Protein AF-A0A8J7UHG5-F1 (afdb_monomer_lite)

Secondary structure (DSSP, 8-state):
-HHHHHHHHHHHHHHHHHHTTTS--HHHHHHHHHHHHHHHTTS-PPPPSSTHHHHHHHHHHHHHHHHHHHS-HHHHHHHHHHTTHHHHHHHHHHH--HHHHHHHHHHHTTSPPPHHHHHHHHH---SSHHHHHHHHHHHHHH-GGGHHHHHHHHGGG--TTTHHHHHHHHHHTTPPP-HHHHHHT--HHHHHHHHHHHHHHT-GGGHHHHHHGGG-S-HHHHHHHHHHHHHHT----HHHHHHHHTS-HHHHHHHHHHHHHTTB-TTTTHHHHHHHHTTT-THHHHHHHHHHTT-SS--B--

Foldseek 3Di:
DVLLVVLLLLLVLVVLVVVCVPDVDVVSVVVSVVSCCVVAVVDDDDDDPDPVVVVVVVVSLVVSLVSLLPDDLVSLACSCVVVVLLVVLLVQLQPDADPSVLSSLSNLLSHDDDPVSLVSLVPRQHPDLSNLLSSLSNVCLNPVVCNLVSCVVSVPPNDLVCLLVSLVSCVSSVRDHPLLVLLVVLDDRSLSNSLSNCLVVLVLVCLVSLLVQLPRPDPNSVLSSLLSCLSNVPQCDPSVLVSLLPDDPVVLLVSLVSNVVSAEALVSCVSNLVSCVVVVDPSNVVSVVVNVVPPDDDHPDD

Structure (mmCIF, N/CA/C/O backbone):
data_AF-A0A8J7UHG5-F1
#
_entry.id   AF-A0A8J7UHG5-F1
#
loop_
_atom_site.group_PDB
_atom_site.id
_atom_site.type_symbol
_atom_site.label_atom_id
_atom_site.label_alt_id
_atom_site.label_comp_id
_atom_site.label_asym_id
_atom_site.label_entity_id
_atom_site.label_seq_id
_atom_site.pdbx_PDB_ins_code
_atom_site.Cartn_x
_atom_site.Cartn_y
_atom_site.Cartn_z
_atom_site.occupa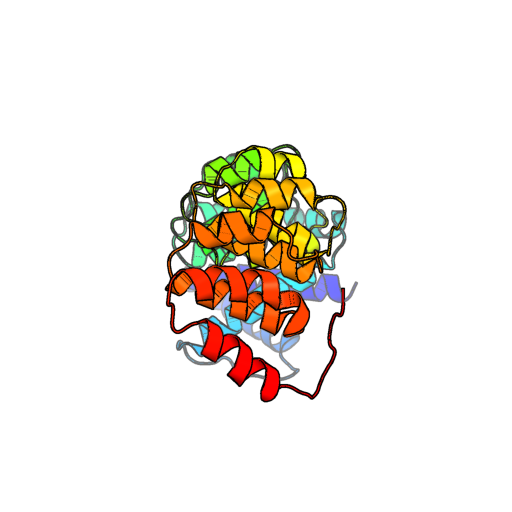ncy
_atom_site.B_iso_or_equiv
_atom_site.auth_seq_id
_atom_site.auth_comp_id
_atom_site.auth_asym_id
_atom_site.auth_atom_id
_atom_site.pdbx_PDB_model_num
ATOM 1 N N . MET A 1 1 ? -14.303 -23.497 20.462 1.00 33.56 1 MET A N 1
ATOM 2 C CA . MET A 1 1 ? -14.587 -23.201 21.887 1.00 33.56 1 MET A CA 1
ATOM 3 C C . MET A 1 1 ? -13.310 -22.881 22.674 1.00 33.56 1 MET A C 1
ATOM 5 O O . MET A 1 1 ? -13.259 -21.811 23.258 1.00 33.56 1 MET A O 1
ATOM 9 N N . LEU A 1 2 ? -12.257 -23.713 22.620 1.00 30.89 2 LEU A N 1
ATOM 10 C CA . LEU A 1 2 ? -10.948 -23.435 23.254 1.00 30.89 2 LEU A CA 1
ATOM 11 C C . LEU A 1 2 ? -10.287 -22.117 22.793 1.00 30.89 2 LEU A C 1
ATOM 13 O O . LEU A 1 2 ? -9.941 -21.296 23.633 1.00 30.89 2 LEU A O 1
ATOM 17 N N . HIS A 1 3 ? -10.251 -21.830 21.487 1.00 37.34 3 HIS A N 1
ATOM 18 C CA . HIS A 1 3 ? -9.696 -20.565 20.967 1.00 37.34 3 HIS A CA 1
ATOM 19 C C . HIS A 1 3 ? -10.466 -19.304 21.390 1.00 37.34 3 HIS A C 1
ATOM 21 O O . HIS A 1 3 ? -9.890 -18.224 21.488 1.00 37.34 3 HIS A O 1
ATOM 27 N N . LEU A 1 4 ? -11.767 -19.436 21.673 1.00 36.88 4 LEU A N 1
ATOM 28 C CA . LEU A 1 4 ? -12.588 -18.336 22.178 1.00 36.88 4 LEU A CA 1
ATOM 29 C C . LEU A 1 4 ? -12.239 -18.044 23.646 1.00 36.88 4 LEU A C 1
ATOM 31 O O . LEU A 1 4 ? -12.165 -16.889 24.039 1.00 36.88 4 LEU A O 1
ATOM 35 N N . ILE A 1 5 ? -11.976 -19.085 24.442 1.00 40.78 5 ILE A N 1
ATOM 36 C CA . ILE A 1 5 ? -11.579 -18.966 25.851 1.00 40.78 5 ILE A CA 1
ATOM 37 C C . ILE A 1 5 ? -10.165 -18.382 25.959 1.00 40.78 5 ILE A C 1
ATOM 39 O O . ILE A 1 5 ? -9.951 -17.459 26.739 1.00 40.78 5 ILE A O 1
ATOM 43 N N . GLU A 1 6 ? -9.226 -18.848 25.135 1.00 45.03 6 GLU A N 1
ATOM 44 C CA . GLU A 1 6 ? -7.862 -18.309 25.064 1.00 45.03 6 GLU A CA 1
ATOM 45 C C . GLU A 1 6 ? -7.849 -16.860 24.569 1.00 45.03 6 GLU A C 1
ATOM 47 O O . GLU A 1 6 ? -7.195 -16.013 25.173 1.00 45.03 6 GLU A O 1
ATOM 52 N N . GLY A 1 7 ? -8.626 -16.544 23.526 1.00 44.56 7 GLY A N 1
ATOM 53 C CA . GLY A 1 7 ? -8.772 -15.187 23.001 1.00 44.56 7 GLY A CA 1
ATOM 54 C C . GLY A 1 7 ? -9.401 -14.230 24.014 1.00 44.56 7 GLY A C 1
ATOM 55 O O . GLY A 1 7 ? -8.882 -13.139 24.225 1.00 44.56 7 GLY A O 1
ATOM 56 N N . VAL A 1 8 ? -10.462 -14.649 24.710 1.00 46.47 8 VAL A N 1
ATOM 57 C CA . VAL A 1 8 ? -11.085 -13.865 25.790 1.00 46.47 8 VAL A CA 1
ATOM 58 C C . VAL A 1 8 ? -10.127 -13.698 26.970 1.00 46.47 8 VAL A C 1
ATOM 60 O O . VAL A 1 8 ? -10.047 -12.599 27.509 1.00 46.47 8 VAL A O 1
ATOM 63 N N . ALA A 1 9 ? -9.367 -14.730 27.348 1.00 48.28 9 ALA A N 1
ATOM 64 C CA . ALA A 1 9 ? -8.383 -14.657 28.426 1.00 48.28 9 ALA A CA 1
ATOM 65 C C . ALA A 1 9 ? -7.207 -13.731 28.079 1.00 48.28 9 ALA A C 1
ATOM 67 O O . ALA A 1 9 ? -6.790 -12.942 28.921 1.00 48.28 9 ALA A O 1
ATOM 68 N N . LEU A 1 10 ? -6.709 -13.760 26.841 1.00 52.62 10 LEU A N 1
ATOM 69 C CA . LEU A 1 10 ? -5.658 -12.863 26.353 1.00 52.62 10 LEU A CA 1
ATOM 70 C C . LEU A 1 10 ? -6.150 -11.414 26.205 1.00 52.62 10 LEU A C 1
ATOM 72 O O . LEU A 1 10 ? -5.431 -10.486 26.575 1.00 52.62 10 LEU A O 1
ATOM 76 N N . VAL A 1 11 ? -7.383 -11.211 25.727 1.00 51.53 11 VAL A N 1
ATOM 77 C CA . VAL A 1 11 ? -8.043 -9.897 25.686 1.00 51.53 11 VAL A CA 1
ATOM 78 C C . VAL A 1 11 ? -8.228 -9.356 27.103 1.00 51.53 11 VAL A C 1
ATOM 80 O O . VAL A 1 11 ? -7.872 -8.210 27.367 1.00 51.53 11 VAL A O 1
ATOM 83 N N . TRP A 1 12 ? -8.704 -10.177 28.042 1.00 53.03 12 TRP A N 1
ATOM 84 C CA . TRP A 1 12 ? -8.815 -9.799 29.450 1.00 53.03 12 TRP A CA 1
ATOM 85 C C . TRP A 1 12 ? -7.453 -9.516 30.078 1.00 53.03 12 TRP A C 1
ATOM 87 O O . TRP A 1 12 ? -7.322 -8.536 30.801 1.00 53.03 12 TRP A O 1
ATOM 97 N N . LEU A 1 13 ? -6.424 -10.310 29.779 1.00 52.25 13 LEU A N 1
ATOM 98 C CA . LEU A 1 13 ? -5.060 -10.080 30.253 1.00 52.25 13 LEU A CA 1
ATOM 99 C C . LEU A 1 13 ? -4.474 -8.779 29.694 1.00 52.25 13 LEU A C 1
ATOM 101 O O . LEU A 1 13 ? -3.786 -8.086 30.435 1.00 52.25 13 LEU A O 1
ATOM 105 N N . LEU A 1 14 ? -4.764 -8.400 28.445 1.00 52.22 14 LEU A N 1
ATOM 106 C CA . LEU A 1 14 ? -4.346 -7.115 27.870 1.00 52.22 14 LEU A CA 1
ATOM 107 C C . LEU A 1 14 ? -5.116 -5.938 28.477 1.00 52.22 14 LEU A C 1
ATOM 109 O O . LEU A 1 14 ? -4.485 -4.985 28.926 1.00 52.22 14 LEU A O 1
ATOM 113 N N . VAL A 1 15 ? -6.446 -6.032 28.584 1.00 51.94 15 VAL A N 1
ATOM 114 C CA . VAL A 1 15 ? -7.292 -5.018 29.239 1.00 51.94 15 VAL A CA 1
ATOM 115 C C . VAL A 1 15 ? -6.878 -4.823 30.705 1.00 51.94 15 VAL A C 1
ATOM 117 O O . VAL A 1 15 ? -6.770 -3.692 31.178 1.00 51.94 15 VAL A O 1
ATOM 120 N N . LEU A 1 16 ? -6.573 -5.907 31.424 1.00 48.53 16 LEU A N 1
ATOM 121 C CA . LEU A 1 16 ? -6.107 -5.869 32.813 1.00 48.53 16 LEU A CA 1
ATOM 122 C C . LEU A 1 16 ? -4.677 -5.328 32.936 1.00 48.53 16 LEU A C 1
ATOM 124 O O . LEU A 1 16 ? -4.422 -4.489 33.797 1.00 48.53 16 LEU A O 1
ATOM 128 N N . ARG A 1 17 ? -3.743 -5.750 32.072 1.00 48.12 17 ARG A N 1
ATOM 129 C CA . ARG A 1 17 ? -2.345 -5.276 32.091 1.00 48.12 17 ARG A CA 1
ATOM 130 C C . ARG A 1 17 ? -2.236 -3.796 31.729 1.00 48.12 17 ARG A C 1
ATOM 132 O O . ARG A 1 17 ? -1.357 -3.118 32.257 1.00 48.12 17 ARG A O 1
ATOM 139 N N . TYR A 1 18 ? -3.120 -3.315 30.855 1.00 45.72 18 TYR A N 1
ATOM 140 C CA . TYR A 1 18 ? -3.213 -1.913 30.461 1.00 45.72 18 TYR A CA 1
ATOM 141 C C . TYR A 1 18 ? -3.824 -1.053 31.582 1.00 45.72 18 TYR A C 1
ATOM 143 O O . TYR A 1 18 ? -3.244 -0.030 31.944 1.00 45.72 18 TYR A O 1
ATOM 151 N N . LYS A 1 19 ? -4.897 -1.519 32.249 1.00 43.72 19 LYS A N 1
ATOM 152 C CA . LYS A 1 19 ? -5.444 -0.871 33.463 1.00 43.72 19 LYS A CA 1
ATOM 153 C C . LYS A 1 19 ? -4.431 -0.801 34.618 1.00 43.72 19 LYS A C 1
ATOM 155 O O . LYS A 1 19 ? -4.292 0.238 35.255 1.00 43.72 19 LYS A O 1
ATOM 160 N N . LEU A 1 20 ? -3.661 -1.865 34.850 1.00 40.69 20 LEU A N 1
ATOM 161 C CA . LEU A 1 20 ? -2.656 -1.939 35.925 1.00 40.69 20 LEU A CA 1
ATOM 162 C C . LEU A 1 20 ? -1.377 -1.128 35.668 1.00 40.69 20 LEU A C 1
ATOM 164 O O . LEU A 1 20 ? -0.554 -0.976 36.568 1.00 40.69 20 LEU A O 1
ATOM 168 N N . GLY A 1 21 ? -1.186 -0.602 34.455 1.00 45.78 21 GLY A N 1
ATOM 169 C CA . GLY A 1 21 ? -0.146 0.393 34.192 1.00 45.78 21 GLY A CA 1
ATOM 170 C C . GLY A 1 21 ? -0.478 1.776 34.759 1.00 45.78 21 GLY A C 1
ATOM 171 O O . GLY A 1 21 ? 0.436 2.582 34.919 1.00 45.78 21 GLY A O 1
ATOM 172 N N . ARG A 1 22 ? -1.759 2.044 35.058 1.00 42.38 22 ARG A N 1
ATOM 173 C CA . ARG A 1 22 ? -2.263 3.354 35.493 1.00 42.38 22 ARG A CA 1
ATOM 174 C C . ARG A 1 22 ? -2.809 3.378 36.930 1.00 42.38 22 ARG A C 1
ATOM 176 O O . ARG A 1 22 ? -2.822 4.452 37.515 1.00 42.38 22 ARG A O 1
ATOM 183 N N . GLU A 1 23 ? -3.180 2.240 37.526 1.00 42.62 23 GLU A N 1
ATOM 184 C CA . GLU A 1 23 ? -3.659 2.171 38.921 1.00 42.62 23 GLU A CA 1
ATOM 185 C C . GLU A 1 23 ? -3.045 0.997 39.708 1.00 42.62 23 GLU A C 1
ATOM 187 O O . GLU A 1 23 ? -3.002 -0.145 39.243 1.00 42.62 23 GLU A O 1
ATOM 192 N N . ASP A 1 24 ? -2.580 1.277 40.928 1.00 42.88 24 ASP A N 1
ATOM 193 C CA . ASP A 1 24 ? -1.840 0.348 41.790 1.00 42.88 24 ASP A CA 1
ATOM 194 C C . ASP A 1 24 ? -2.809 -0.565 42.576 1.00 42.88 24 ASP A C 1
ATOM 196 O O . ASP A 1 24 ? -3.049 -0.387 43.765 1.00 42.88 24 ASP A O 1
ATOM 200 N N . ASN A 1 25 ? -3.419 -1.552 41.906 1.00 47.00 25 ASN A N 1
ATOM 201 C CA . ASN A 1 25 ? -4.472 -2.392 42.501 1.00 47.00 25 ASN A CA 1
ATOM 202 C C . ASN A 1 25 ? -3.983 -3.837 42.771 1.00 47.00 25 ASN A C 1
ATOM 204 O O . ASN A 1 25 ? -3.876 -4.671 41.868 1.00 47.00 25 ASN A O 1
ATOM 208 N N . ALA A 1 26 ? -3.613 -4.131 44.024 1.00 42.62 26 ALA A N 1
ATOM 209 C CA . ALA A 1 26 ? -2.954 -5.382 44.438 1.00 42.62 26 ALA A CA 1
ATOM 210 C C . ALA A 1 26 ? -3.779 -6.682 44.243 1.00 42.62 26 ALA A C 1
ATOM 212 O O . ALA A 1 26 ? -3.216 -7.644 43.714 1.00 42.62 26 ALA A O 1
ATOM 213 N N . PRO A 1 27 ? -5.090 -6.737 44.556 1.00 43.72 27 PRO A N 1
ATOM 214 C CA . PRO A 1 27 ? -5.921 -7.927 44.324 1.00 43.72 27 PRO A CA 1
ATOM 215 C C . PRO A 1 27 ? -6.006 -8.319 42.840 1.00 43.72 27 PRO A C 1
ATOM 217 O O . PRO A 1 27 ? -6.031 -9.496 42.482 1.00 43.72 27 PRO A O 1
ATOM 220 N N . LEU A 1 28 ? -5.987 -7.318 41.956 1.00 42.31 28 LEU A N 1
ATOM 221 C CA . LEU A 1 28 ? -6.071 -7.498 40.509 1.00 42.31 28 LEU A CA 1
ATOM 222 C C . LEU A 1 28 ? -4.756 -8.045 39.916 1.00 42.31 28 LEU A C 1
ATOM 224 O O . LEU A 1 28 ? -4.774 -8.859 38.992 1.00 42.31 28 LEU A O 1
ATOM 228 N N . ARG A 1 29 ? -3.608 -7.638 40.479 1.00 47.38 29 ARG A N 1
ATOM 229 C CA . ARG A 1 29 ? -2.266 -8.152 40.135 1.00 47.38 29 ARG A CA 1
ATOM 230 C C . ARG A 1 29 ? -2.127 -9.644 40.434 1.00 47.38 29 ARG A C 1
ATOM 232 O O . ARG A 1 29 ? -1.491 -10.375 39.672 1.00 47.38 29 ARG A O 1
ATOM 239 N N . ASP A 1 30 ? -2.729 -10.095 41.527 1.00 47.88 30 ASP A N 1
ATOM 240 C CA . ASP A 1 30 ? -2.699 -11.497 41.928 1.00 47.88 30 ASP A CA 1
ATOM 241 C C . ASP A 1 30 ? -3.606 -12.358 41.030 1.00 47.88 30 ASP A C 1
ATOM 243 O O . ASP A 1 30 ? -3.173 -13.394 40.523 1.00 47.88 30 ASP A O 1
ATOM 247 N N . ALA A 1 31 ? -4.806 -11.872 40.689 1.00 44.00 31 ALA A N 1
ATOM 248 C CA . ALA A 1 31 ? -5.669 -12.504 39.686 1.00 44.00 31 ALA A CA 1
ATOM 249 C C . ALA A 1 31 ? -4.990 -12.604 38.303 1.00 44.00 31 ALA A C 1
ATOM 251 O O . ALA A 1 31 ? -5.030 -13.656 37.662 1.00 44.00 31 ALA A O 1
ATOM 252 N N . MET A 1 32 ? -4.280 -11.553 37.875 1.00 43.69 32 MET A N 1
ATOM 253 C CA . MET A 1 32 ? -3.451 -11.569 36.665 1.00 43.69 32 MET A CA 1
ATOM 254 C C . MET A 1 32 ? -2.301 -12.569 36.738 1.00 43.69 32 MET A C 1
ATOM 256 O O . MET A 1 32 ? -2.024 -13.242 35.755 1.00 43.69 32 MET A O 1
ATOM 260 N N . SER A 1 33 ? -1.627 -12.685 37.881 1.00 47.06 33 SER A N 1
ATOM 261 C CA . SER A 1 33 ? -0.532 -13.642 38.058 1.00 47.06 33 SER A CA 1
ATOM 262 C C . SER A 1 33 ? -1.036 -15.081 38.003 1.00 47.06 33 SER A C 1
ATOM 264 O O . SER A 1 33 ? -0.290 -15.968 37.602 1.00 47.06 33 SER A O 1
ATOM 266 N N . ARG A 1 34 ? -2.294 -15.327 38.382 1.00 47.38 34 ARG A N 1
ATOM 267 C CA . ARG A 1 34 ? -2.950 -16.634 38.249 1.00 47.38 34 ARG A CA 1
ATOM 268 C C . ARG A 1 34 ? -3.396 -16.912 36.812 1.00 47.38 34 ARG A C 1
ATOM 270 O O . ARG A 1 34 ? -3.122 -17.995 36.325 1.00 47.38 34 ARG A O 1
ATOM 277 N N . LEU A 1 35 ? -3.996 -15.943 36.114 1.00 45.91 35 LEU A N 1
ATOM 278 C CA . LEU A 1 35 ? -4.394 -16.084 34.701 1.00 45.91 35 LEU A CA 1
ATOM 279 C C . LEU A 1 35 ? -3.193 -16.157 33.747 1.00 45.91 35 LEU A C 1
ATOM 281 O O . LEU A 1 35 ? -3.215 -16.923 32.792 1.00 45.91 35 LEU A O 1
ATOM 285 N N . TYR A 1 36 ? -2.130 -15.398 34.021 1.00 42.88 36 TYR A N 1
ATOM 286 C CA . TYR A 1 36 ? -0.865 -15.487 33.298 1.00 42.88 36 TYR A CA 1
ATOM 287 C C . TYR A 1 36 ? -0.191 -16.828 33.572 1.00 42.88 36 TYR A C 1
ATOM 289 O O . TYR A 1 36 ? 0.196 -17.472 32.618 1.00 42.88 36 TYR A O 1
ATOM 297 N N . ARG A 1 37 ? -0.119 -17.305 34.825 1.00 44.28 37 ARG A N 1
ATOM 298 C CA . ARG A 1 37 ? 0.345 -18.677 35.109 1.00 44.28 37 ARG A CA 1
ATOM 299 C C . ARG A 1 37 ? -0.509 -19.719 34.392 1.00 44.28 37 ARG A C 1
ATOM 301 O O . ARG A 1 37 ? 0.028 -20.575 33.722 1.00 44.28 37 ARG A O 1
ATOM 308 N N . TYR A 1 38 ? -1.826 -19.568 34.372 1.00 40.72 38 TYR A N 1
ATOM 309 C CA . TYR A 1 38 ? -2.697 -20.488 33.642 1.00 40.72 38 TYR A CA 1
ATOM 310 C C . TYR A 1 38 ? -2.457 -20.482 32.117 1.00 40.72 38 TYR A C 1
ATOM 312 O O . TYR A 1 38 ? -2.489 -21.532 31.487 1.00 40.72 38 TYR A O 1
ATOM 320 N N . ALA A 1 39 ? -2.172 -19.319 31.523 1.00 42.47 39 ALA A N 1
ATOM 321 C CA . ALA A 1 39 ? -1.851 -19.186 30.097 1.00 42.47 39 ALA A CA 1
ATOM 322 C C . ALA A 1 39 ? -0.377 -19.498 29.756 1.00 42.47 39 ALA A C 1
ATOM 324 O O . ALA A 1 39 ? -0.050 -19.734 28.596 1.00 42.47 39 ALA A O 1
ATOM 325 N N . VAL A 1 40 ? 0.517 -19.455 30.750 1.00 38.88 40 VAL A N 1
ATOM 326 C CA . VAL A 1 40 ? 1.983 -19.490 30.607 1.00 38.88 40 VAL A CA 1
ATOM 327 C C . VAL A 1 40 ? 2.614 -20.621 31.417 1.00 38.88 40 VAL A C 1
ATOM 329 O O . VAL A 1 40 ? 3.824 -20.748 31.403 1.00 38.88 40 VAL A O 1
ATOM 332 N N . ASP A 1 41 ? 1.870 -21.539 32.028 1.00 40.00 41 ASP A N 1
ATOM 333 C CA . ASP A 1 41 ? 2.416 -22.793 32.582 1.00 40.00 41 ASP A CA 1
ATOM 334 C C . ASP A 1 41 ? 2.776 -23.809 31.468 1.00 40.00 41 ASP A C 1
ATOM 336 O O . ASP A 1 41 ? 2.966 -24.997 31.706 1.00 40.00 41 ASP A O 1
ATOM 340 N N . GLY A 1 42 ? 3.001 -23.298 30.250 1.00 36.38 42 GLY A N 1
ATOM 341 C CA . GLY A 1 42 ? 4.032 -23.746 29.305 1.00 36.38 42 GLY A CA 1
ATOM 342 C C . GLY A 1 42 ? 5.335 -22.910 29.334 1.00 36.38 42 GLY A C 1
ATOM 343 O O . GLY A 1 42 ? 5.992 -22.786 28.309 1.00 36.38 42 GLY A O 1
ATOM 344 N N . VAL A 1 43 ? 5.696 -22.353 30.496 1.00 38.03 43 VAL A N 1
ATOM 345 C CA . VAL A 1 43 ? 6.931 -21.656 30.919 1.00 38.03 43 VAL A CA 1
ATOM 346 C C . VAL A 1 43 ? 7.266 -20.303 30.256 1.00 38.03 43 VAL A C 1
ATOM 348 O O . VAL A 1 43 ? 7.624 -20.246 29.088 1.00 38.03 43 VAL A O 1
ATOM 351 N N . LEU A 1 44 ? 7.304 -19.220 31.058 1.00 30.08 44 LEU A N 1
ATOM 352 C CA . LEU A 1 44 ? 8.437 -18.268 31.181 1.00 30.08 44 LEU A CA 1
ATOM 353 C C . LEU A 1 44 ? 8.138 -17.132 32.202 1.00 30.08 44 LEU A C 1
ATOM 355 O O . LEU A 1 44 ? 7.069 -16.513 32.158 1.00 30.08 44 LEU A O 1
ATOM 359 N N . PRO A 1 45 ? 9.089 -16.794 33.101 1.00 36.00 45 PRO A N 1
ATOM 360 C CA . PRO A 1 45 ? 8.918 -15.761 34.121 1.00 36.00 45 PRO A CA 1
ATOM 361 C C . PRO A 1 45 ? 8.957 -14.343 33.531 1.00 36.00 45 PRO A C 1
ATOM 363 O O . PRO A 1 45 ? 9.639 -14.065 32.541 1.00 36.00 45 PRO A O 1
ATOM 366 N N . ALA A 1 46 ? 8.222 -13.427 34.168 1.00 36.59 46 ALA A N 1
ATOM 367 C CA . ALA A 1 46 ? 8.087 -12.033 33.754 1.00 36.59 46 ALA A CA 1
ATOM 368 C C . ALA A 1 46 ? 9.454 -11.314 33.699 1.00 36.59 46 ALA A C 1
ATOM 370 O O . ALA A 1 46 ? 10.139 -11.237 34.722 1.00 36.59 46 ALA A O 1
ATOM 371 N N . PRO A 1 47 ? 9.867 -10.748 32.547 1.00 31.98 47 PRO A N 1
ATOM 372 C CA . PRO A 1 47 ? 11.154 -10.076 32.453 1.00 31.98 47 PRO A CA 1
ATOM 373 C C . PRO A 1 47 ? 11.104 -8.631 32.981 1.00 31.98 47 PRO A C 1
ATOM 375 O O . PRO A 1 47 ? 10.040 -7.998 32.990 1.00 31.98 47 PRO A O 1
ATOM 378 N N . PRO A 1 48 ? 12.267 -8.082 33.380 1.00 31.08 48 PRO A N 1
ATOM 379 C CA . PRO A 1 48 ? 12.397 -6.710 33.864 1.00 31.08 48 PRO A CA 1
ATOM 380 C C . PRO A 1 48 ? 12.037 -5.673 32.784 1.00 31.08 48 PRO A C 1
ATOM 382 O O . PRO A 1 48 ? 11.951 -5.980 31.595 1.00 31.08 48 PRO A O 1
ATOM 385 N N . ARG A 1 49 ? 11.810 -4.422 33.215 1.00 40.88 49 ARG A N 1
ATOM 386 C CA . ARG A 1 49 ? 11.266 -3.273 32.448 1.00 40.88 49 ARG A CA 1
ATOM 387 C C . ARG A 1 49 ? 12.149 -2.738 31.292 1.00 40.88 49 ARG A C 1
ATOM 389 O O . ARG A 1 49 ? 12.057 -1.566 30.948 1.00 40.88 49 ARG A O 1
ATOM 396 N N . THR A 1 50 ? 12.971 -3.561 30.656 1.00 47.84 50 THR A N 1
ATOM 397 C CA . THR A 1 50 ? 13.819 -3.192 29.508 1.00 47.84 50 THR A CA 1
ATOM 398 C C . THR A 1 50 ? 13.254 -3.793 28.215 1.00 47.84 50 THR A C 1
ATOM 400 O O . THR A 1 50 ? 12.320 -4.589 28.266 1.00 47.84 50 THR A O 1
ATOM 403 N N . THR A 1 51 ? 13.749 -3.373 27.047 1.00 49.06 51 THR A N 1
ATOM 404 C CA . THR A 1 51 ? 13.340 -3.671 25.647 1.00 49.06 51 THR A CA 1
ATOM 405 C C . THR A 1 51 ? 12.614 -5.005 25.391 1.00 49.06 51 THR A C 1
ATOM 407 O O . THR A 1 51 ? 11.664 -5.060 24.611 1.00 49.06 51 THR A O 1
ATOM 410 N N . ARG A 1 52 ? 12.986 -6.064 26.114 1.00 40.09 52 ARG A N 1
ATOM 411 C CA . ARG A 1 52 ? 12.324 -7.373 26.148 1.00 40.09 52 ARG A CA 1
ATOM 412 C C . ARG A 1 52 ? 10.827 -7.323 26.492 1.00 40.09 52 ARG A C 1
ATOM 414 O O . ARG A 1 52 ? 10.054 -8.045 25.876 1.00 40.09 52 ARG A O 1
ATOM 421 N N . ARG A 1 53 ? 10.379 -6.465 27.419 1.00 45.69 53 ARG A N 1
ATOM 422 C CA . ARG A 1 53 ? 8.944 -6.317 27.743 1.00 45.69 53 ARG A CA 1
ATOM 423 C C . ARG A 1 53 ? 8.160 -5.683 26.595 1.00 45.69 53 ARG A C 1
ATOM 425 O O . ARG A 1 53 ? 7.037 -6.105 26.352 1.00 45.69 53 ARG A O 1
ATOM 432 N N . ARG A 1 54 ? 8.744 -4.705 25.891 1.00 45.94 54 ARG A N 1
ATOM 433 C CA . ARG A 1 54 ? 8.128 -4.095 24.698 1.00 45.94 54 ARG A CA 1
ATOM 434 C C . ARG A 1 54 ? 8.021 -5.114 23.567 1.00 45.94 54 ARG A C 1
ATOM 436 O O . ARG A 1 54 ? 6.971 -5.214 22.953 1.00 45.94 54 ARG A O 1
ATOM 443 N N . TRP A 1 55 ? 9.064 -5.918 23.364 1.00 46.72 55 TRP A N 1
ATOM 444 C CA . TRP A 1 55 ? 9.057 -7.000 22.381 1.00 46.72 55 TRP A CA 1
ATOM 445 C C . TRP A 1 55 ? 8.000 -8.069 22.695 1.00 46.72 55 TRP A C 1
ATOM 447 O O . TRP A 1 55 ? 7.166 -8.351 21.846 1.00 46.72 55 TRP A O 1
ATOM 457 N N . LEU A 1 56 ? 7.934 -8.561 23.938 1.00 47.59 56 LEU A N 1
ATOM 458 C CA . LEU A 1 56 ? 6.896 -9.513 24.361 1.00 47.59 56 LEU A CA 1
ATOM 459 C C . LEU A 1 56 ? 5.481 -8.932 24.282 1.00 47.59 56 LEU A C 1
ATOM 461 O O . LEU A 1 56 ? 4.523 -9.665 24.073 1.00 47.59 56 LEU A O 1
ATOM 465 N N . MET A 1 57 ? 5.323 -7.623 24.492 1.00 50.91 57 MET A N 1
ATOM 466 C CA . MET A 1 57 ? 4.021 -6.969 24.366 1.00 50.91 57 MET A CA 1
ATOM 467 C C . MET A 1 57 ? 3.616 -6.829 22.901 1.00 50.91 57 MET A C 1
ATOM 469 O O . MET A 1 57 ? 2.482 -7.146 22.569 1.00 50.91 57 MET A O 1
ATOM 473 N N . ALA A 1 58 ? 4.550 -6.465 22.021 1.00 52.31 58 ALA A N 1
ATOM 474 C CA . ALA A 1 58 ? 4.335 -6.466 20.580 1.00 52.31 58 ALA A CA 1
ATOM 475 C C . ALA A 1 58 ? 4.029 -7.876 20.046 1.00 52.31 58 ALA A C 1
ATOM 477 O O . ALA A 1 58 ? 3.156 -8.025 19.198 1.00 52.31 58 ALA A O 1
ATOM 478 N N . GLU A 1 59 ? 4.689 -8.912 20.567 1.00 53.09 59 GLU A N 1
ATOM 479 C CA . GLU A 1 59 ? 4.439 -10.313 20.216 1.00 53.09 59 GLU A CA 1
ATOM 480 C C . GLU A 1 59 ? 3.076 -10.799 20.728 1.00 53.09 59 GLU A C 1
ATOM 482 O O . GLU A 1 59 ? 2.323 -11.420 19.981 1.00 53.09 59 GLU A O 1
ATOM 487 N N . ALA A 1 60 ? 2.704 -10.445 21.962 1.00 56.34 60 ALA A N 1
ATOM 488 C CA . ALA A 1 60 ? 1.380 -10.734 22.507 1.00 56.34 60 ALA A CA 1
ATOM 489 C C . ALA A 1 60 ? 0.274 -10.014 21.725 1.00 56.34 60 ALA A C 1
ATOM 491 O O . ALA A 1 60 ? -0.738 -10.627 21.399 1.00 56.34 60 ALA A O 1
ATOM 492 N N . LEU A 1 61 ? 0.477 -8.739 21.378 1.00 58.44 61 LEU A N 1
ATOM 493 C CA . LEU A 1 61 ? -0.442 -7.969 20.541 1.00 58.44 61 LEU A CA 1
ATOM 494 C C . LEU A 1 61 ? -0.541 -8.572 19.143 1.00 58.44 61 LEU A C 1
ATOM 496 O O . LEU A 1 61 ? -1.645 -8.776 18.660 1.00 58.44 61 LEU A O 1
ATOM 500 N N . PHE A 1 62 ? 0.581 -8.922 18.515 1.00 60.09 62 PHE A N 1
ATOM 501 C CA . PHE A 1 62 ? 0.600 -9.576 17.209 1.00 60.09 62 PHE A CA 1
ATOM 502 C C . PHE A 1 62 ? -0.135 -10.920 17.233 1.00 60.09 62 PHE A C 1
ATOM 504 O O . PHE A 1 62 ? -0.977 -11.175 16.372 1.00 60.09 62 PHE A O 1
ATOM 511 N N . SER A 1 63 ? 0.139 -11.750 18.243 1.00 57.84 63 SER A N 1
ATOM 512 C CA . SER A 1 63 ? -0.553 -13.018 18.460 1.00 57.84 63 SER A CA 1
ATOM 513 C C . SER A 1 63 ? -2.049 -12.789 18.649 1.00 57.84 63 SER A C 1
ATOM 515 O O . SER A 1 63 ? -2.850 -13.452 17.999 1.00 57.84 63 SER A O 1
ATOM 517 N N . LEU A 1 64 ? -2.449 -11.804 19.452 1.00 64.12 64 LEU A N 1
ATOM 518 C CA . LEU A 1 64 ? -3.854 -11.475 19.666 1.00 64.12 64 LEU A CA 1
ATOM 519 C C . LEU A 1 64 ? -4.538 -10.988 18.386 1.00 64.12 64 LEU A C 1
ATOM 521 O O . LEU A 1 64 ? -5.609 -11.482 18.052 1.00 64.12 64 LEU A O 1
ATOM 525 N N . THR A 1 65 ? -3.916 -10.067 17.643 1.00 65.44 65 THR A N 1
ATOM 526 C CA . THR A 1 65 ? -4.420 -9.587 16.348 1.00 65.44 65 THR A CA 1
ATOM 527 C C . THR A 1 65 ? -4.631 -10.763 15.393 1.00 65.44 65 THR A C 1
ATOM 529 O O . THR A 1 65 ? -5.672 -10.846 14.747 1.00 65.44 65 THR A O 1
ATOM 532 N N . ARG A 1 66 ? -3.681 -11.709 15.357 1.00 66.75 66 ARG A N 1
ATOM 533 C CA . ARG A 1 66 ? -3.768 -12.925 14.539 1.00 66.75 66 ARG A CA 1
ATOM 534 C C . ARG A 1 66 ? -4.869 -13.876 15.007 1.00 66.75 66 ARG A C 1
ATOM 536 O O . ARG A 1 66 ? -5.565 -14.448 14.185 1.00 66.75 66 ARG A O 1
ATOM 543 N N . HIS A 1 67 ? -5.042 -14.073 16.310 1.00 64.75 67 HIS A N 1
ATOM 544 C CA . HIS A 1 67 ? -6.110 -14.936 16.821 1.00 64.75 67 HIS A CA 1
ATOM 545 C C . HIS A 1 67 ? -7.488 -14.324 16.573 1.00 64.75 67 HIS A C 1
ATOM 547 O O . HIS A 1 67 ? -8.398 -15.031 16.156 1.00 64.75 67 HIS A O 1
ATOM 553 N N . LEU A 1 68 ? -7.633 -13.009 16.760 1.00 66.38 68 LEU A N 1
ATOM 554 C CA . LEU A 1 68 ? -8.871 -12.299 16.451 1.00 66.38 68 LEU A CA 1
ATOM 555 C C . LEU A 1 68 ? -9.201 -12.368 14.956 1.00 66.38 68 LEU A C 1
ATOM 557 O O . LEU A 1 68 ? -10.365 -12.557 14.621 1.00 66.38 68 LEU A O 1
ATOM 561 N N . SER A 1 69 ? -8.214 -12.277 14.058 1.00 65.69 69 SER A N 1
ATOM 562 C CA . SER A 1 69 ? -8.465 -12.385 12.613 1.00 65.69 69 SER A CA 1
ATOM 563 C C . SER A 1 69 ? -8.887 -13.789 12.157 1.00 65.69 69 SER A C 1
ATOM 565 O O . SER A 1 69 ? -9.523 -13.909 11.112 1.00 65.69 69 SER A O 1
ATOM 567 N N . LEU A 1 70 ? -8.599 -14.835 12.942 1.00 67.88 70 LEU A N 1
ATOM 568 C CA . LEU A 1 70 ? -9.080 -16.202 12.697 1.00 67.88 70 LEU A CA 1
ATOM 569 C C . LEU A 1 70 ? -10.540 -16.419 13.127 1.00 67.88 70 LEU A C 1
ATOM 571 O O . LEU A 1 70 ? -11.155 -17.393 12.696 1.00 67.88 70 LEU A O 1
ATOM 575 N N . LEU A 1 71 ? -11.096 -15.540 13.966 1.00 66.62 71 LEU A N 1
ATOM 576 C CA . LEU A 1 71 ? -12.492 -15.618 14.394 1.00 66.62 71 LEU A CA 1
ATOM 577 C C . LEU A 1 71 ? -13.437 -15.095 13.303 1.00 66.62 71 LEU A C 1
ATOM 579 O O . LEU A 1 71 ? -13.132 -14.141 12.571 1.00 66.62 71 LEU A O 1
ATOM 583 N N . SER A 1 72 ? -14.639 -15.668 13.246 1.00 71.94 72 SER A N 1
ATOM 584 C CA . SER A 1 72 ? -15.713 -15.144 12.401 1.00 71.94 72 SER A CA 1
ATOM 585 C C . SER A 1 72 ? -16.066 -13.699 12.782 1.00 71.94 72 SER A C 1
ATOM 587 O O . SER A 1 72 ? -15.798 -13.229 13.892 1.00 71.94 72 SER A O 1
ATOM 589 N N . VAL A 1 73 ? -16.666 -12.958 11.845 1.00 74.94 73 VAL A N 1
ATOM 590 C CA . VAL A 1 73 ? -17.092 -11.565 12.079 1.00 74.94 73 VAL A CA 1
ATOM 591 C C . VAL A 1 73 ? -18.054 -11.483 13.270 1.00 74.94 73 VAL A C 1
ATOM 593 O O . VAL A 1 73 ? -17.906 -10.596 14.111 1.00 74.94 73 VAL A O 1
ATOM 596 N N . ASP A 1 74 ? -18.976 -12.440 13.395 1.00 72.00 74 ASP A N 1
ATOM 597 C CA . ASP A 1 74 ? -19.943 -12.481 14.494 1.00 72.00 74 ASP A CA 1
ATOM 598 C C . ASP A 1 74 ? -19.287 -12.784 15.844 1.00 72.00 74 ASP A C 1
ATOM 600 O O . ASP A 1 74 ? -19.614 -12.134 16.837 1.00 72.00 74 ASP A O 1
ATOM 604 N N . GLU A 1 75 ? -18.312 -13.697 15.894 1.00 68.56 75 GLU A N 1
ATOM 605 C CA . GLU A 1 75 ? -17.544 -13.971 17.117 1.00 68.56 75 GLU A CA 1
ATOM 606 C C . GLU A 1 75 ? -16.752 -12.741 17.568 1.00 68.56 75 GLU A C 1
ATOM 608 O O . GLU A 1 75 ? -16.761 -12.395 18.753 1.00 68.56 75 GLU A O 1
ATOM 613 N N . ARG A 1 76 ? -16.112 -12.030 16.632 1.00 68.38 76 ARG A N 1
ATOM 614 C CA . ARG A 1 76 ? -15.396 -10.786 16.943 1.00 68.38 76 ARG A CA 1
ATOM 615 C C . ARG A 1 76 ? -16.333 -9.688 17.429 1.00 68.38 76 ARG A C 1
ATOM 617 O O . ARG A 1 76 ? -16.008 -9.004 18.397 1.00 68.38 76 ARG A O 1
ATOM 624 N N . ARG A 1 77 ? -17.497 -9.532 16.791 1.00 70.81 77 ARG A N 1
ATOM 625 C CA . ARG A 1 77 ? -18.526 -8.562 17.190 1.00 70.81 77 ARG A CA 1
ATOM 626 C C . ARG A 1 77 ? -19.054 -8.874 18.591 1.00 70.81 77 ARG A C 1
ATOM 628 O O . ARG A 1 77 ? -19.094 -7.990 19.446 1.00 70.81 77 ARG A O 1
ATOM 635 N N . GLN A 1 78 ? -19.391 -10.136 18.865 1.00 67.56 78 GLN A N 1
ATOM 636 C CA . GLN A 1 78 ? -19.828 -10.570 20.194 1.00 67.56 78 GLN A CA 1
ATOM 637 C C . GLN A 1 78 ? -18.761 -10.309 21.255 1.00 67.56 78 GLN A C 1
ATOM 639 O O . GLN A 1 78 ? -19.091 -9.815 22.330 1.00 67.56 78 GLN A O 1
ATOM 644 N N . LEU A 1 79 ? -17.492 -10.599 20.969 1.00 64.56 79 LEU A N 1
ATOM 645 C CA . LEU A 1 79 ? -16.389 -10.356 21.897 1.00 64.56 79 LEU A CA 1
ATOM 646 C C . LEU A 1 79 ? -16.172 -8.852 22.141 1.00 64.56 79 LEU A C 1
ATOM 648 O O . LEU A 1 79 ? -16.005 -8.428 23.287 1.00 64.56 79 LEU A O 1
ATOM 652 N N . GLY A 1 80 ? -16.267 -8.038 21.085 1.00 63.28 80 GLY A N 1
ATOM 653 C CA . GLY A 1 80 ? -16.207 -6.578 21.150 1.00 63.28 80 GLY A CA 1
ATOM 654 C C . GLY A 1 80 ? -17.266 -5.973 22.078 1.00 63.28 80 GLY A C 1
ATOM 655 O O . GLY A 1 80 ? -16.929 -5.142 22.926 1.00 63.28 80 GLY A O 1
ATOM 656 N N . HIS A 1 81 ? -18.519 -6.433 21.968 1.00 66.62 81 HIS A N 1
ATOM 657 C CA . HIS A 1 81 ? -19.632 -5.959 22.800 1.00 66.62 81 HIS A CA 1
ATOM 658 C C . HIS A 1 81 ? -19.633 -6.553 24.212 1.00 66.62 81 HIS A C 1
ATOM 660 O O . HIS A 1 81 ? -19.775 -5.812 25.181 1.00 66.62 81 HIS A O 1
ATOM 666 N N . ARG A 1 82 ? -19.454 -7.874 24.358 1.00 58.09 82 ARG A N 1
ATOM 667 C CA . ARG A 1 82 ? -19.545 -8.563 25.661 1.00 58.09 82 ARG A CA 1
ATOM 668 C C . ARG A 1 82 ? -18.490 -8.095 26.656 1.00 58.09 82 ARG A C 1
ATOM 670 O O . ARG A 1 82 ? -18.735 -8.139 27.856 1.00 58.09 82 ARG A O 1
ATOM 677 N N . CYS A 1 83 ? -17.328 -7.666 26.173 1.00 55.34 83 CYS A N 1
ATOM 678 C CA . CYS A 1 83 ? -16.229 -7.222 27.026 1.00 55.34 83 CYS A CA 1
ATOM 679 C C . CYS A 1 83 ? -16.082 -5.695 27.094 1.00 55.34 83 CYS A C 1
ATOM 681 O O . CYS A 1 83 ? -15.095 -5.220 27.655 1.00 55.34 83 CYS A O 1
ATOM 683 N N . SER A 1 84 ? -17.006 -4.923 26.504 1.00 67.00 84 SER A N 1
ATOM 684 C CA . SER A 1 84 ? -16.862 -3.464 26.333 1.00 67.00 84 SER A CA 1
ATOM 685 C C . SER A 1 84 ? -15.504 -3.068 25.730 1.00 67.00 84 SER A C 1
ATOM 687 O O . SER A 1 84 ? -14.978 -1.983 25.987 1.00 67.00 84 SER A O 1
ATOM 689 N N . LEU A 1 85 ? -14.913 -3.967 24.937 1.00 70.69 85 LEU A N 1
ATOM 690 C CA . LEU A 1 85 ? -13.541 -3.858 24.452 1.00 70.69 85 LEU A CA 1
ATOM 691 C C . LEU A 1 85 ? -13.414 -2.689 23.477 1.00 70.69 85 LEU A C 1
ATOM 693 O O . LEU A 1 85 ? -12.481 -1.901 23.585 1.00 70.69 85 LEU A O 1
ATOM 697 N N . ILE A 1 86 ? -14.399 -2.540 22.586 1.00 77.69 86 ILE A N 1
ATOM 698 C CA . ILE A 1 86 ? -14.472 -1.433 21.626 1.00 77.69 86 ILE A CA 1
ATOM 699 C C . ILE A 1 86 ? -14.461 -0.091 22.364 1.00 77.69 86 ILE A C 1
ATOM 701 O O . ILE A 1 86 ? -13.664 0.783 22.042 1.00 77.69 86 ILE A O 1
ATOM 705 N N . TYR A 1 87 ? -15.285 0.054 23.408 1.00 78.38 87 TYR A N 1
ATOM 706 C CA . TYR A 1 87 ? -15.352 1.287 24.194 1.00 78.38 87 TYR A CA 1
ATOM 707 C C . TYR A 1 87 ? -14.003 1.641 24.833 1.00 78.38 87 TYR A C 1
ATOM 709 O O . TYR A 1 87 ? -13.572 2.793 24.760 1.00 78.38 87 TYR A O 1
ATOM 717 N N . HIS A 1 88 ? -13.334 0.662 25.447 1.00 74.75 88 HIS A N 1
ATOM 718 C CA . HIS A 1 88 ? -12.046 0.885 26.100 1.00 74.75 88 HIS A CA 1
ATOM 719 C C . HIS A 1 88 ? -10.940 1.220 25.101 1.00 74.75 88 HIS A C 1
ATOM 721 O O . HIS A 1 88 ? -10.254 2.221 25.286 1.00 74.75 88 HIS A O 1
ATOM 727 N N . LEU A 1 89 ? -10.821 0.448 24.019 1.00 81.44 89 LEU A N 1
ATOM 728 C CA . LEU A 1 89 ? -9.809 0.694 22.996 1.00 81.44 89 LEU A CA 1
ATOM 729 C C . LEU A 1 89 ? -10.026 2.034 22.281 1.00 81.44 89 LEU A C 1
ATOM 731 O O . LEU A 1 89 ? -9.054 2.731 22.015 1.00 81.44 89 LEU A O 1
ATOM 735 N N . LEU A 1 90 ? -11.277 2.431 22.013 1.00 84.38 90 LEU A N 1
ATOM 736 C CA . LEU A 1 90 ? -11.579 3.754 21.454 1.00 84.38 90 LEU A CA 1
ATOM 737 C C . LEU A 1 90 ? -11.187 4.868 22.416 1.00 84.38 90 LEU A C 1
ATOM 739 O O . LEU A 1 90 ? -10.537 5.824 22.011 1.00 84.38 90 LEU A O 1
ATOM 743 N N . LYS A 1 91 ? -11.543 4.739 23.701 1.00 81.62 91 LYS A N 1
ATOM 744 C CA . LYS A 1 91 ? -11.150 5.723 24.712 1.00 81.62 91 LYS A CA 1
ATOM 745 C C . LYS A 1 91 ? -9.627 5.847 24.784 1.00 81.62 91 LYS A C 1
ATOM 747 O O . LYS A 1 91 ? -9.120 6.959 24.865 1.00 81.62 91 LYS A O 1
ATOM 752 N N . ASP A 1 92 ? -8.904 4.733 24.726 1.00 78.31 92 ASP A N 1
ATOM 753 C CA . ASP A 1 92 ? -7.444 4.745 24.746 1.00 78.31 92 ASP A CA 1
ATOM 754 C C . ASP A 1 92 ? -6.839 5.326 23.469 1.00 78.31 92 ASP A C 1
ATOM 756 O O . ASP A 1 92 ? -5.880 6.086 23.572 1.00 78.31 92 ASP A O 1
ATOM 760 N N . ALA A 1 93 ? -7.413 5.045 22.298 1.00 85.12 93 ALA A N 1
ATOM 761 C CA . ALA A 1 93 ? -7.008 5.668 21.041 1.00 85.12 93 ALA A CA 1
ATOM 762 C C . ALA A 1 93 ? -7.246 7.191 21.038 1.00 85.12 93 ALA A C 1
ATOM 764 O O . ALA A 1 93 ? -6.465 7.934 20.451 1.00 85.12 93 ALA A O 1
ATOM 765 N N . GLU A 1 94 ? -8.291 7.670 21.715 1.00 86.25 94 GLU A N 1
ATOM 766 C CA . GLU A 1 94 ? -8.606 9.100 21.828 1.00 86.25 94 GLU A CA 1
ATOM 767 C C . GLU A 1 94 ? -7.749 9.842 22.867 1.00 86.25 94 GLU A C 1
ATOM 769 O O . GLU A 1 94 ? -7.465 11.019 22.680 1.00 86.25 94 GLU A O 1
ATOM 774 N N . HIS A 1 95 ? -7.370 9.186 23.971 1.00 81.12 95 HIS A N 1
ATOM 775 C CA . HIS A 1 95 ? -6.730 9.837 25.131 1.00 81.12 95 HIS A CA 1
ATOM 776 C C . HIS A 1 95 ? -5.258 9.452 25.336 1.00 81.12 95 HIS A C 1
ATOM 778 O O . HIS A 1 95 ? -4.650 9.855 26.329 1.00 81.12 95 HIS A O 1
ATOM 784 N N . SER A 1 96 ? -4.698 8.612 24.468 1.00 80.31 96 SER A N 1
ATOM 785 C CA . SER A 1 96 ? -3.288 8.222 24.521 1.00 80.31 96 SER A CA 1
ATOM 786 C C . SER A 1 96 ? -2.565 8.720 23.282 1.00 80.31 96 SER A C 1
ATOM 788 O O . SER A 1 96 ? -3.160 8.814 22.214 1.00 80.31 96 SER A O 1
ATOM 790 N N . ASP A 1 97 ? -1.259 8.929 23.424 1.00 78.19 97 ASP A N 1
ATOM 791 C CA . ASP A 1 97 ? -0.377 9.342 22.337 1.00 78.19 97 ASP A CA 1
ATOM 792 C C . ASP A 1 97 ? 0.654 8.255 22.009 1.00 78.19 97 ASP A C 1
ATOM 794 O O . ASP A 1 97 ? 0.909 7.318 22.781 1.00 78.19 97 ASP A O 1
ATOM 798 N N . GLY A 1 98 ? 1.286 8.394 20.846 1.00 80.94 98 GLY A N 1
ATOM 799 C CA . GLY A 1 98 ? 2.464 7.616 20.491 1.00 80.94 98 GLY A CA 1
ATOM 800 C C . GLY A 1 98 ? 2.186 6.124 20.272 1.00 80.94 98 GLY A C 1
ATOM 801 O O . GLY A 1 98 ? 1.255 5.704 19.574 1.00 80.94 98 GLY A O 1
ATOM 802 N N . VAL A 1 99 ? 3.026 5.292 20.890 1.00 74.69 99 VAL A N 1
ATOM 803 C CA . VAL A 1 99 ? 2.957 3.826 20.778 1.00 74.69 99 VAL A CA 1
ATOM 804 C C . VAL A 1 99 ? 1.666 3.274 21.381 1.00 74.69 99 VAL A C 1
ATOM 806 O O . VAL A 1 99 ? 1.046 2.413 20.771 1.00 74.69 99 VAL A O 1
ATOM 809 N N . ALA A 1 100 ? 1.222 3.793 22.528 1.00 70.94 100 ALA A N 1
ATOM 810 C CA . ALA A 1 100 ? 0.019 3.300 23.202 1.00 70.94 100 ALA A CA 1
ATOM 811 C C . ALA A 1 100 ? -1.242 3.512 22.347 1.00 70.94 100 ALA A C 1
ATOM 813 O O . ALA A 1 100 ? -2.076 2.615 22.225 1.00 70.94 100 ALA A O 1
ATOM 814 N N . GLN A 1 101 ? -1.330 4.667 21.682 1.00 82.81 101 GLN A N 1
ATOM 815 C CA . GLN A 1 101 ? -2.385 4.948 20.710 1.00 82.81 101 GLN A CA 1
ATOM 816 C C . GLN A 1 101 ? -2.349 3.956 19.540 1.00 82.81 101 GLN A C 1
ATOM 818 O O . GLN A 1 101 ? -3.369 3.384 19.162 1.00 82.81 101 GLN A O 1
ATOM 823 N N . SER A 1 102 ? -1.155 3.709 18.995 1.00 83.38 102 SER A N 1
ATOM 824 C CA . SER A 1 102 ? -0.956 2.783 17.875 1.00 83.38 102 SER A CA 1
ATOM 825 C C . SER A 1 102 ? -1.330 1.341 18.235 1.00 83.38 102 SER A C 1
ATOM 827 O O . SER A 1 102 ? -1.917 0.640 17.415 1.00 83.38 102 SER A O 1
ATOM 829 N N . GLU A 1 103 ? -1.029 0.898 19.459 1.00 78.62 103 GLU A N 1
ATOM 830 C CA . GLU A 1 103 ? -1.402 -0.426 19.971 1.00 78.62 103 GLU A CA 1
ATOM 831 C C . GLU A 1 103 ? -2.927 -0.572 20.104 1.00 78.62 103 GLU A C 1
ATOM 833 O O . GLU A 1 103 ? -3.484 -1.587 19.681 1.00 78.62 103 GLU A O 1
ATOM 838 N N . ALA A 1 104 ? -3.620 0.449 20.620 1.00 80.50 104 ALA A N 1
ATOM 839 C CA . ALA A 1 104 ? -5.081 0.446 20.712 1.00 80.50 104 ALA A CA 1
ATOM 840 C C . ALA A 1 104 ? -5.739 0.378 19.321 1.00 80.50 104 ALA A C 1
ATOM 842 O O . ALA A 1 104 ? -6.638 -0.434 19.089 1.00 80.50 104 ALA A O 1
ATOM 843 N N . LEU A 1 105 ? -5.236 1.171 18.371 1.00 87.25 105 LEU A N 1
ATOM 844 C CA . LEU A 1 105 ? -5.705 1.181 16.984 1.00 87.25 105 LEU A CA 1
ATOM 845 C C . LEU A 1 105 ? -5.429 -0.146 16.265 1.00 87.25 105 LEU A C 1
ATOM 847 O O . LEU A 1 105 ? -6.283 -0.633 15.527 1.00 87.25 105 LEU A O 1
ATOM 851 N N . GLN A 1 106 ? -4.281 -0.780 16.518 1.00 84.50 106 GLN A N 1
ATOM 852 C CA . GLN A 1 106 ? -3.982 -2.107 15.979 1.00 84.50 106 GLN A CA 1
ATOM 853 C C . GLN A 1 106 ? -5.044 -3.129 16.390 1.00 84.50 106 GLN A C 1
ATOM 855 O O . GLN A 1 106 ? -5.502 -3.919 15.564 1.00 84.50 106 GLN A O 1
ATOM 860 N N . LEU A 1 107 ? -5.444 -3.120 17.661 1.00 79.31 107 LEU A N 1
ATOM 861 C CA . LEU A 1 107 ? -6.463 -4.033 18.168 1.00 79.31 107 LEU A CA 1
ATOM 862 C C . LEU A 1 107 ? -7.850 -3.723 17.604 1.00 79.31 107 LEU A C 1
ATOM 864 O O . LEU A 1 107 ? -8.570 -4.645 17.225 1.00 79.31 107 LEU A O 1
ATOM 868 N N . LEU A 1 108 ? -8.201 -2.441 17.489 1.00 85.50 108 LEU A N 1
ATOM 869 C CA . LEU A 1 108 ? -9.450 -2.018 16.853 1.00 85.50 108 LEU A CA 1
ATOM 870 C C . LEU A 1 108 ? -9.525 -2.448 15.385 1.00 85.50 108 LEU A C 1
ATOM 872 O O . LEU A 1 108 ? -10.599 -2.822 14.931 1.00 85.50 108 LEU A O 1
ATOM 876 N N . SER A 1 109 ? -8.399 -2.480 14.666 1.00 84.94 109 SER A N 1
ATOM 877 C CA . SER A 1 109 ? -8.363 -2.831 13.237 1.00 84.94 109 SER A CA 1
ATOM 878 C C . SER A 1 109 ? -8.818 -4.243 12.881 1.00 84.94 109 SER A C 1
ATOM 880 O O . SER A 1 109 ? -9.112 -4.515 11.720 1.00 84.94 109 SER A O 1
ATOM 882 N N . VAL A 1 110 ? -8.929 -5.136 13.865 1.00 78.12 110 VAL A N 1
ATOM 883 C CA . VAL A 1 110 ? -9.431 -6.499 13.655 1.00 78.12 110 VAL A CA 1
ATOM 884 C C . VAL A 1 110 ? -10.818 -6.738 14.234 1.00 78.12 110 VAL A C 1
ATOM 886 O O . VAL A 1 110 ? -11.341 -7.837 14.056 1.00 78.12 110 VAL A O 1
ATOM 889 N N . ILE A 1 111 ? -11.431 -5.752 14.892 1.00 80.06 111 ILE A N 1
ATOM 890 C CA . ILE A 1 111 ? -12.758 -5.865 15.507 1.00 80.06 111 ILE A CA 1
ATOM 891 C C . ILE A 1 111 ? -13.774 -5.108 14.636 1.00 80.06 111 ILE A C 1
ATOM 893 O O . ILE A 1 111 ? -13.532 -3.949 14.310 1.00 80.06 111 ILE A O 1
ATOM 897 N N . PRO A 1 112 ? -14.923 -5.709 14.274 1.00 8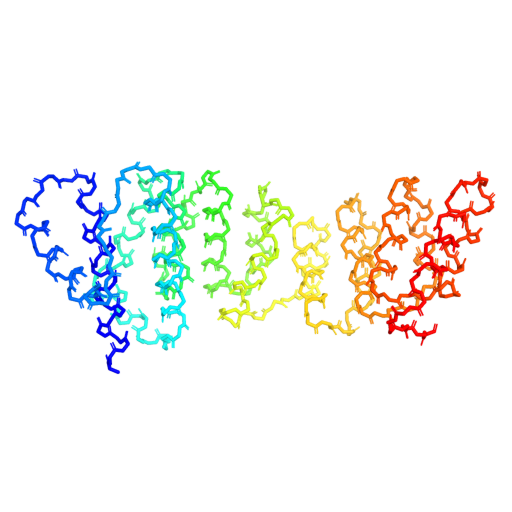1.44 112 PRO A N 1
ATOM 898 C CA . PRO A 1 112 ? -15.992 -4.988 13.589 1.00 81.44 112 PRO A CA 1
ATOM 899 C C . PRO A 1 112 ? -16.504 -3.827 14.450 1.00 81.44 112 PRO A C 1
ATOM 901 O O . PRO A 1 112 ? -16.893 -4.043 15.599 1.00 81.44 112 PRO A O 1
ATOM 904 N N . LEU A 1 113 ? -16.510 -2.617 13.893 1.00 85.44 113 LEU A N 1
ATOM 905 C CA . LEU A 1 113 ? -16.978 -1.404 14.564 1.00 85.44 113 LEU A CA 1
ATOM 906 C C . LEU A 1 113 ? -18.364 -0.994 14.055 1.00 85.44 113 LEU A C 1
ATOM 908 O O . LEU A 1 113 ? -18.714 -1.281 12.912 1.00 85.44 113 LEU A O 1
ATOM 912 N N . ASP A 1 114 ? -19.136 -0.330 14.916 1.00 87.56 114 ASP A N 1
ATOM 913 C CA . ASP A 1 114 ? -20.383 0.341 14.539 1.00 87.56 114 ASP A CA 1
ATOM 914 C C . ASP A 1 114 ? -20.123 1.773 14.038 1.00 87.56 114 ASP A C 1
ATOM 916 O O . ASP A 1 114 ? -19.052 2.347 14.263 1.00 87.56 114 ASP A O 1
ATOM 920 N N . ASP A 1 115 ? -21.121 2.364 13.384 1.00 89.19 115 ASP A N 1
ATOM 921 C CA . ASP A 1 115 ? -21.041 3.692 12.768 1.00 89.19 115 ASP A CA 1
ATOM 922 C C . ASP A 1 115 ? -20.575 4.761 13.766 1.00 89.19 115 ASP A C 1
ATOM 924 O O . ASP A 1 115 ? -19.714 5.587 13.463 1.00 89.19 115 ASP A O 1
ATOM 928 N N . LYS A 1 116 ? -21.081 4.702 15.005 1.00 90.12 116 LYS A N 1
ATOM 929 C CA . LYS A 1 116 ? -20.736 5.646 16.076 1.00 90.12 116 LYS A CA 1
ATOM 930 C C . LYS A 1 116 ? -19.269 5.527 16.492 1.00 90.12 116 LYS A C 1
ATOM 932 O O . LYS A 1 116 ? -18.612 6.530 16.776 1.00 90.12 116 LYS A O 1
ATOM 937 N N . SER A 1 117 ? -18.753 4.306 16.570 1.00 89.56 117 SER A N 1
ATOM 938 C CA . SER A 1 117 ? -17.354 4.019 16.885 1.00 89.56 117 SER A CA 1
ATOM 939 C C . SER A 1 117 ? -16.425 4.528 15.790 1.00 89.56 117 SER A C 1
ATOM 941 O O . SER A 1 117 ? -15.384 5.112 16.090 1.00 89.56 117 SER A O 1
ATOM 943 N N . VAL A 1 118 ? -16.823 4.360 14.528 1.00 90.38 118 VAL A N 1
ATOM 944 C CA . VAL A 1 118 ? -16.062 4.844 13.374 1.00 90.38 118 VAL A CA 1
ATOM 945 C C . VAL A 1 118 ? -16.085 6.365 13.281 1.00 90.38 118 VAL A C 1
ATOM 947 O O . VAL A 1 118 ? -15.039 6.969 13.064 1.00 90.38 118 VAL A O 1
ATOM 950 N N . GLU A 1 119 ? -17.229 7.006 13.517 1.00 89.44 119 GLU A N 1
ATOM 951 C CA . GLU A 1 119 ? -17.340 8.469 13.532 1.00 89.44 119 GLU A CA 1
ATOM 952 C C . GLU A 1 119 ? -16.416 9.096 14.588 1.00 89.44 119 GLU A C 1
ATOM 954 O O . GLU A 1 119 ? -15.744 10.098 14.333 1.00 89.44 119 GLU A O 1
ATOM 959 N N . ARG A 1 120 ? -16.330 8.477 15.772 1.00 89.88 120 ARG A N 1
ATOM 960 C CA . ARG A 1 120 ? -15.380 8.881 16.818 1.00 89.88 120 ARG A CA 1
ATOM 961 C C . ARG A 1 120 ? -13.935 8.725 16.359 1.00 89.88 120 ARG A C 1
ATOM 963 O O . ARG A 1 120 ? -13.154 9.666 16.477 1.00 89.88 120 ARG A O 1
ATOM 970 N N . LEU A 1 121 ? -13.603 7.572 15.785 1.00 88.44 121 LEU A N 1
ATOM 971 C CA . LEU A 1 121 ? -12.262 7.273 15.291 1.00 88.44 121 LEU A CA 1
ATOM 972 C C . LEU A 1 121 ? -11.821 8.210 14.158 1.00 88.44 121 LEU A C 1
ATOM 974 O O . LEU A 1 121 ? -10.659 8.608 14.092 1.00 88.44 121 LEU A O 1
ATOM 978 N N . ALA A 1 122 ? -12.744 8.590 13.275 1.00 86.31 122 ALA A N 1
ATOM 979 C CA . ALA A 1 122 ? -12.474 9.511 12.179 1.00 86.31 122 ALA A CA 1
ATOM 980 C C . ALA A 1 122 ? -11.993 10.883 12.687 1.00 86.31 122 ALA A C 1
ATOM 982 O O . ALA A 1 122 ? -11.216 11.542 12.001 1.00 86.31 122 ALA A O 1
ATOM 983 N N . ARG A 1 123 ? -12.378 11.286 13.907 1.00 85.81 123 ARG A N 1
ATOM 984 C CA . ARG A 1 123 ? -11.915 12.524 14.562 1.00 85.81 123 ARG A CA 1
ATOM 985 C C . ARG A 1 123 ? -10.572 12.374 15.278 1.00 85.81 123 ARG A C 1
ATOM 987 O O . ARG A 1 123 ? -9.940 13.376 15.596 1.00 85.81 123 ARG A O 1
ATOM 994 N N . THR A 1 124 ? -10.136 11.149 15.558 1.00 83.81 124 THR A N 1
ATOM 995 C CA . THR A 1 124 ? -8.824 10.880 16.151 1.00 83.81 124 THR A CA 1
ATOM 996 C C . THR A 1 124 ? -7.751 11.044 15.081 1.00 83.81 124 THR A C 1
ATOM 998 O O . THR A 1 124 ? -7.823 10.382 14.054 1.00 83.81 124 THR A O 1
ATOM 1001 N N . VAL A 1 125 ? -6.738 11.880 15.309 1.00 83.00 125 VAL A N 1
ATOM 1002 C CA . VAL A 1 125 ? -5.611 12.056 14.376 1.00 83.00 125 VAL A CA 1
ATOM 1003 C C . VAL A 1 125 ? -4.340 11.532 15.041 1.00 83.00 125 VAL A C 1
ATOM 1005 O O . VAL A 1 125 ? -3.776 12.217 15.894 1.00 83.00 125 VAL A O 1
ATOM 1008 N N . PRO A 1 126 ? -3.891 10.309 14.709 1.00 83.50 126 PRO A N 1
ATOM 1009 C CA . PRO A 1 126 ? -2.703 9.749 15.329 1.00 83.50 126 PRO A CA 1
ATOM 1010 C C . PRO A 1 126 ? -1.446 10.492 14.873 1.00 83.50 126 PRO A C 1
ATOM 1012 O O . PRO A 1 126 ? -1.238 10.698 13.676 1.00 83.50 126 PRO A O 1
ATOM 1015 N N . ALA A 1 127 ? -0.576 10.851 15.816 1.00 78.88 127 ALA A N 1
ATOM 1016 C CA . ALA A 1 127 ? 0.698 11.501 15.497 1.00 78.88 127 ALA A CA 1
ATOM 1017 C C . ALA A 1 127 ? 1.719 10.519 14.887 1.00 78.88 127 ALA A C 1
ATOM 1019 O O . ALA A 1 127 ? 2.539 10.900 14.056 1.00 78.88 127 ALA A O 1
ATOM 1020 N N . GLU A 1 128 ? 1.661 9.245 15.288 1.00 81.00 128 GLU A N 1
ATOM 1021 C CA . GLU A 1 128 ? 2.614 8.218 14.859 1.00 81.00 128 GLU A CA 1
ATOM 1022 C C . GLU A 1 128 ? 2.203 7.545 13.540 1.00 81.00 128 GLU A C 1
ATOM 1024 O O . GLU A 1 128 ? 1.038 7.152 13.394 1.00 81.00 128 GLU A O 1
ATOM 1029 N N . PRO A 1 129 ? 3.154 7.262 12.625 1.00 81.31 129 PRO A N 1
ATOM 1030 C CA . PRO A 1 129 ? 2.855 6.626 11.338 1.00 81.31 129 PRO A CA 1
ATOM 1031 C C . PRO A 1 129 ? 2.151 5.265 11.460 1.00 81.31 129 PRO A C 1
ATOM 1033 O O . PRO A 1 129 ? 1.299 4.914 10.645 1.00 81.31 129 PRO A O 1
ATOM 1036 N N . MET A 1 130 ? 2.474 4.482 12.496 1.00 82.44 130 MET A N 1
ATOM 1037 C CA . MET A 1 130 ? 1.804 3.199 12.749 1.00 82.44 130 MET A CA 1
ATOM 1038 C C . MET A 1 130 ? 0.353 3.377 13.208 1.00 82.44 130 MET A C 1
ATOM 1040 O O . MET A 1 130 ? -0.507 2.600 12.802 1.00 82.44 130 MET A O 1
ATOM 1044 N N . GLY A 1 131 ? 0.066 4.392 14.025 1.00 85.94 131 GLY A N 1
ATOM 1045 C CA . GLY A 1 131 ? -1.300 4.718 14.427 1.00 85.94 131 GLY A CA 1
ATOM 1046 C C . GLY A 1 131 ? -2.133 5.165 13.229 1.00 85.94 131 GLY A C 1
ATOM 1047 O O . GLY A 1 131 ? -3.248 4.683 13.042 1.00 85.94 131 GLY A O 1
ATOM 1048 N N . GLN A 1 132 ? -1.559 6.004 12.363 1.00 86.00 132 GLN A N 1
ATOM 1049 C CA . GLN A 1 132 ? -2.201 6.436 11.117 1.00 86.00 132 GLN A CA 1
ATOM 1050 C C . GLN A 1 132 ? -2.515 5.250 10.202 1.00 86.00 132 GLN A C 1
ATOM 1052 O O . GLN A 1 132 ? -3.644 5.132 9.729 1.00 86.00 132 GLN A O 1
ATOM 1057 N N . LEU A 1 133 ? -1.563 4.319 10.033 1.00 87.00 133 LEU A N 1
ATOM 1058 C CA . LEU A 1 133 ? -1.777 3.078 9.285 1.00 87.00 133 LEU A CA 1
ATOM 1059 C C . LEU A 1 133 ? -3.000 2.308 9.804 1.00 87.00 133 LEU A C 1
ATOM 1061 O O . LEU A 1 133 ? -3.851 1.907 9.012 1.00 87.00 133 LEU A O 1
ATOM 1065 N N . TYR A 1 134 ? -3.083 2.076 11.116 1.00 87.69 134 TYR A N 1
ATOM 1066 C CA . TYR A 1 134 ? -4.171 1.284 11.690 1.00 87.69 134 TYR A CA 1
ATOM 1067 C C . TYR A 1 134 ? -5.513 2.012 11.669 1.00 87.69 134 TYR A C 1
ATOM 1069 O O . TYR A 1 134 ? -6.533 1.372 11.424 1.00 87.69 134 TYR A O 1
ATOM 1077 N N . ARG A 1 135 ? -5.528 3.336 11.855 1.00 89.69 135 ARG A N 1
ATOM 1078 C CA . ARG A 1 135 ? -6.745 4.135 11.676 1.00 89.69 135 ARG A CA 1
ATOM 1079 C C . ARG A 1 135 ? -7.258 4.037 10.241 1.00 89.69 135 ARG A C 1
ATOM 1081 O O . ARG A 1 135 ? -8.418 3.699 10.041 1.00 89.69 135 ARG A O 1
ATOM 1088 N N . MET A 1 136 ? -6.396 4.271 9.257 1.00 89.56 136 MET A N 1
ATOM 1089 C CA . MET A 1 136 ? -6.747 4.144 7.842 1.00 89.56 136 MET A CA 1
ATOM 1090 C C . MET A 1 136 ? -7.242 2.727 7.516 1.00 89.56 136 MET A C 1
ATOM 1092 O O . MET A 1 136 ? -8.249 2.578 6.836 1.00 89.56 136 MET A O 1
ATOM 1096 N N . LEU A 1 137 ? -6.595 1.680 8.045 1.00 89.50 137 LEU A N 1
ATOM 1097 C CA . LEU A 1 137 ? -7.055 0.297 7.879 1.00 89.50 137 LEU A CA 1
ATOM 1098 C C . LEU A 1 137 ? -8.485 0.107 8.405 1.00 89.50 137 LEU A C 1
ATOM 1100 O O . LEU A 1 137 ? -9.307 -0.476 7.705 1.00 89.50 137 LEU A O 1
ATOM 1104 N N . ILE A 1 138 ? -8.797 0.624 9.598 1.00 90.75 138 ILE A N 1
ATOM 1105 C CA . ILE A 1 138 ? -10.154 0.567 10.158 1.00 90.75 138 ILE A CA 1
ATOM 1106 C C . ILE A 1 138 ? -11.156 1.264 9.231 1.00 90.75 138 ILE A C 1
ATOM 1108 O O . ILE A 1 138 ? -12.206 0.699 8.930 1.00 90.75 138 ILE A O 1
ATOM 1112 N N . LEU A 1 139 ? -10.826 2.471 8.762 1.00 90.56 139 LEU A N 1
ATOM 1113 C CA . LEU A 1 139 ? -11.705 3.260 7.899 1.00 90.56 139 LEU A CA 1
ATOM 1114 C C . LEU A 1 139 ? -11.951 2.577 6.547 1.00 90.56 139 LEU A C 1
ATOM 1116 O O . LEU A 1 139 ? -13.092 2.528 6.098 1.00 90.56 139 LEU A O 1
ATOM 1120 N N . ILE A 1 140 ? -10.913 2.006 5.926 1.00 90.31 140 ILE A N 1
ATOM 1121 C CA . ILE A 1 140 ? -11.032 1.283 4.651 1.00 90.31 140 ILE A CA 1
ATOM 1122 C C . ILE A 1 140 ? -11.854 0.005 4.823 1.00 90.31 140 ILE A C 1
ATOM 1124 O O . ILE A 1 140 ? -12.691 -0.298 3.983 1.00 90.31 140 ILE A O 1
ATOM 1128 N N . VAL A 1 141 ? -11.630 -0.757 5.898 1.00 88.38 141 VAL A N 1
ATOM 1129 C CA . VAL A 1 141 ? -12.390 -1.990 6.158 1.00 88.38 141 VAL A CA 1
ATOM 1130 C C . VAL A 1 141 ? -13.868 -1.686 6.400 1.00 88.38 141 VAL A C 1
ATOM 1132 O O . VAL A 1 141 ? -14.723 -2.459 5.977 1.00 88.38 141 VAL A O 1
ATOM 1135 N N . TYR A 1 142 ? -14.171 -0.568 7.062 1.00 88.94 142 TYR A N 1
ATOM 1136 C CA . TYR A 1 142 ? -15.543 -0.131 7.298 1.00 88.94 142 TYR A CA 1
ATOM 1137 C C . TYR A 1 142 ? -16.221 0.422 6.033 1.00 88.94 142 TYR A C 1
ATOM 1139 O O . TYR A 1 142 ? -17.371 0.083 5.769 1.00 88.94 142 TYR A O 1
ATOM 1147 N N . SER A 1 143 ? -15.503 1.214 5.229 1.00 89.12 143 SER A N 1
ATOM 1148 C CA . SER A 1 143 ? -16.012 1.827 3.994 1.00 89.12 143 SER A CA 1
ATOM 1149 C C . SER A 1 143 ? -15.092 1.554 2.793 1.00 89.12 143 SER A C 1
ATOM 1151 O O . SER A 1 143 ? -14.414 2.479 2.328 1.00 89.12 143 SER A O 1
ATOM 1153 N N . PRO A 1 144 ? -15.076 0.323 2.242 1.00 86.44 144 PRO A N 1
ATOM 1154 C CA . PRO A 1 144 ? -14.207 -0.031 1.116 1.00 86.44 144 PRO A CA 1
ATOM 1155 C C . PRO A 1 144 ? -14.421 0.851 -0.117 1.00 86.44 144 PRO A C 1
ATOM 1157 O O . PRO A 1 144 ? -13.460 1.208 -0.794 1.00 86.44 144 PRO A O 1
ATOM 1160 N N . ASP A 1 145 ? -15.660 1.281 -0.362 1.00 86.75 145 ASP A N 1
ATOM 1161 C CA . ASP A 1 145 ? -16.017 2.134 -1.503 1.00 86.75 145 ASP A CA 1
ATOM 1162 C C . ASP A 1 145 ? -15.350 3.519 -1.448 1.00 86.75 145 ASP A C 1
ATOM 1164 O O . ASP A 1 145 ? -15.165 4.171 -2.474 1.00 86.75 145 ASP A O 1
ATOM 1168 N N . ARG A 1 146 ? -14.940 3.966 -0.252 1.00 88.81 146 ARG A N 1
ATOM 1169 C CA . ARG A 1 146 ? -14.262 5.252 -0.021 1.00 88.81 146 ARG A CA 1
ATOM 1170 C C . ARG A 1 146 ? -12.747 5.117 0.090 1.00 88.81 146 ARG A C 1
ATOM 1172 O O . ARG A 1 146 ? -12.076 6.070 0.474 1.00 88.81 146 ARG A O 1
ATOM 1179 N N . VAL A 1 147 ? -12.179 3.957 -0.239 1.00 88.94 147 VAL A N 1
ATOM 1180 C CA . VAL A 1 147 ? -10.748 3.680 -0.045 1.00 88.94 147 VAL A CA 1
ATOM 1181 C C . VAL A 1 147 ? -9.829 4.709 -0.697 1.00 88.94 147 VAL A C 1
ATOM 1183 O O . VAL A 1 147 ? -8.842 5.106 -0.085 1.00 88.94 147 VAL A O 1
ATOM 1186 N N . THR A 1 148 ? -10.163 5.185 -1.897 1.00 86.44 148 THR A N 1
ATOM 1187 C CA . THR A 1 148 ? -9.376 6.212 -2.587 1.00 86.44 148 THR A CA 1
ATOM 1188 C C . THR A 1 148 ? -9.350 7.518 -1.797 1.00 86.44 148 THR A C 1
ATOM 1190 O O . THR A 1 148 ? -8.276 8.063 -1.572 1.00 86.44 148 THR A O 1
ATOM 1193 N N . GLU A 1 149 ? -10.513 7.980 -1.332 1.00 87.00 149 GLU A N 1
ATOM 1194 C CA . GLU A 1 149 ? -10.647 9.200 -0.529 1.00 87.00 149 GLU A CA 1
ATOM 1195 C C . GLU A 1 149 ? -9.896 9.071 0.800 1.00 87.00 149 GLU A C 1
ATOM 1197 O O . GLU A 1 149 ? -9.159 9.973 1.176 1.00 87.00 149 GLU A O 1
ATOM 1202 N N . ILE A 1 150 ? -10.030 7.926 1.476 1.00 88.94 150 ILE A N 1
ATOM 1203 C CA . ILE A 1 150 ? -9.390 7.669 2.771 1.00 88.94 150 ILE A CA 1
ATOM 1204 C C . ILE A 1 150 ? -7.861 7.655 2.637 1.00 88.94 150 ILE A C 1
ATOM 1206 O O . ILE A 1 150 ? -7.162 8.249 3.457 1.00 88.94 150 ILE A O 1
ATOM 1210 N N . ILE A 1 151 ? -7.322 6.988 1.609 1.00 86.38 151 ILE A N 1
ATOM 1211 C CA . ILE A 1 151 ? -5.871 6.955 1.368 1.00 86.38 151 ILE A CA 1
ATOM 1212 C C . ILE A 1 151 ? -5.350 8.353 1.024 1.00 86.38 151 ILE A C 1
ATOM 1214 O O . ILE A 1 151 ? -4.238 8.691 1.423 1.00 86.38 151 ILE A O 1
ATOM 1218 N N . ASP A 1 152 ? -6.125 9.160 0.303 1.00 81.25 152 ASP A N 1
ATOM 1219 C CA . ASP A 1 152 ? -5.721 10.513 -0.082 1.00 81.25 152 ASP A CA 1
ATOM 1220 C C . ASP A 1 152 ? -5.768 11.489 1.110 1.00 81.25 152 ASP A C 1
ATOM 1222 O O . ASP A 1 152 ? -4.815 12.233 1.343 1.00 81.25 152 ASP A O 1
ATOM 1226 N N . SER A 1 153 ? -6.819 11.425 1.938 1.00 76.62 153 SER A N 1
ATOM 1227 C CA . SER A 1 153 ? -7.003 12.316 3.092 1.00 76.62 153 SER A CA 1
ATOM 1228 C C . SER A 1 153 ? -6.066 12.003 4.260 1.00 76.62 153 SER A C 1
ATOM 1230 O O . SER A 1 153 ? -5.540 12.913 4.898 1.00 76.62 153 SER A O 1
ATOM 1232 N N . ASP A 1 154 ? -5.856 10.716 4.551 1.00 67.06 154 ASP A N 1
ATOM 1233 C CA . ASP A 1 154 ? -5.063 10.261 5.701 1.00 67.06 154 ASP A CA 1
ATOM 1234 C C . ASP A 1 154 ? -3.624 9.893 5.328 1.00 67.06 154 ASP A C 1
ATOM 1236 O O . ASP A 1 154 ? -2.802 9.581 6.194 1.00 67.06 154 ASP A O 1
ATOM 1240 N N . GLY A 1 155 ? -3.307 9.901 4.033 1.00 58.72 155 GLY A N 1
ATOM 1241 C CA . GLY A 1 155 ? -2.046 9.398 3.515 1.00 58.72 155 GLY A CA 1
ATOM 1242 C C . GLY A 1 155 ? -0.840 10.280 3.806 1.00 58.72 155 GLY A C 1
ATOM 1243 O O . GLY A 1 155 ? 0.272 9.772 3.786 1.00 58.72 155 GLY A O 1
ATOM 1244 N N . LEU A 1 156 ? -1.020 11.565 4.117 1.00 53.22 156 LEU A N 1
ATOM 1245 C CA . LEU A 1 156 ? 0.024 12.607 4.102 1.00 53.22 156 LEU A CA 1
ATOM 1246 C C . LEU A 1 156 ? 1.365 12.273 4.802 1.00 53.22 156 LEU A C 1
ATOM 1248 O O . LEU A 1 156 ? 2.374 12.904 4.485 1.00 53.22 156 LEU A O 1
ATOM 1252 N N . HIS A 1 157 ? 1.431 11.276 5.696 1.00 58.09 157 HIS A N 1
ATOM 1253 C CA . HIS A 1 157 ? 2.675 10.838 6.352 1.00 58.09 157 HIS A CA 1
ATOM 1254 C C . HIS A 1 157 ? 2.989 9.335 6.255 1.00 58.09 157 HIS A C 1
ATOM 1256 O O . HIS A 1 157 ? 3.924 8.849 6.904 1.00 58.09 157 HIS A O 1
ATOM 1262 N N . LEU A 1 158 ? 2.266 8.578 5.427 1.00 60.94 158 LEU A N 1
ATOM 1263 C CA . LEU A 1 158 ? 2.617 7.192 5.147 1.00 60.94 158 LEU A CA 1
ATOM 1264 C C . LEU A 1 158 ? 3.853 7.158 4.257 1.00 60.94 158 LEU A C 1
ATOM 1266 O O . LEU A 1 158 ? 3.821 7.377 3.051 1.00 60.94 158 LEU A O 1
ATOM 1270 N N . SER A 1 159 ? 4.980 6.847 4.867 1.00 60.16 159 SER A N 1
ATOM 1271 C CA . SER A 1 159 ? 6.196 6.506 4.147 1.00 60.16 159 SER A CA 1
ATOM 1272 C C . SER A 1 159 ? 5.982 5.276 3.249 1.00 60.16 159 SER A C 1
ATOM 1274 O O . SER A 1 159 ? 5.201 4.366 3.552 1.00 60.16 159 SER A O 1
ATOM 1276 N N . GLY A 1 160 ? 6.782 5.162 2.184 1.00 63.31 160 GLY A N 1
ATOM 1277 C CA . GLY A 1 160 ? 6.769 3.985 1.306 1.00 63.31 160 GLY A CA 1
ATOM 1278 C C . GLY A 1 160 ? 6.994 2.639 2.023 1.00 63.31 160 GLY A C 1
ATOM 1279 O O . GLY A 1 160 ? 6.650 1.596 1.471 1.00 63.31 160 GLY A O 1
ATOM 1280 N N . TYR A 1 161 ? 7.511 2.623 3.264 1.00 71.19 161 TYR A N 1
ATOM 1281 C CA . TYR A 1 161 ? 7.662 1.392 4.056 1.00 71.19 161 TYR A CA 1
ATOM 1282 C C . TYR A 1 161 ? 6.340 0.876 4.653 1.00 71.19 161 TYR A C 1
ATOM 1284 O O . TYR A 1 161 ? 6.245 -0.310 4.981 1.00 71.19 161 TYR A O 1
ATOM 1292 N N . LEU A 1 162 ? 5.322 1.732 4.800 1.00 76.75 162 LEU A N 1
ATOM 1293 C CA . LEU A 1 162 ? 4.019 1.360 5.361 1.00 76.75 162 LEU A CA 1
ATOM 1294 C C . LEU A 1 162 ? 3.057 0.809 4.309 1.00 76.75 162 LEU A C 1
ATOM 1296 O O . LEU A 1 162 ? 2.228 -0.034 4.644 1.00 76.75 162 LEU A O 1
ATOM 1300 N N . VAL A 1 163 ? 3.220 1.186 3.038 1.00 81.69 163 VAL A N 1
ATOM 1301 C CA . VAL A 1 163 ? 2.389 0.697 1.924 1.00 81.69 163 VAL A CA 1
ATOM 1302 C C . VAL A 1 163 ? 2.356 -0.842 1.844 1.00 81.69 163 VAL A C 1
ATOM 1304 O O . VAL A 1 163 ? 1.264 -1.408 1.790 1.00 81.69 163 VAL A O 1
ATOM 1307 N N . PRO A 1 164 ? 3.487 -1.578 1.930 1.00 81.00 164 PRO A N 1
ATOM 1308 C CA . PRO A 1 164 ? 3.447 -3.040 1.968 1.00 81.00 164 PRO A CA 1
ATOM 1309 C C . PRO A 1 164 ? 2.673 -3.609 3.161 1.00 81.00 164 PRO A C 1
ATOM 1311 O O . PRO A 1 164 ? 2.054 -4.662 3.021 1.00 81.00 164 PRO A O 1
ATOM 1314 N N . ARG A 1 165 ? 2.711 -2.939 4.322 1.00 82.75 165 ARG A N 1
ATOM 1315 C CA . ARG A 1 165 ? 1.977 -3.370 5.520 1.00 82.75 165 ARG A CA 1
ATOM 1316 C C . ARG A 1 165 ? 0.482 -3.127 5.368 1.00 82.75 165 ARG A C 1
ATOM 1318 O O . ARG A 1 165 ? -0.290 -4.005 5.733 1.00 82.75 165 ARG A O 1
ATOM 1325 N N . LEU A 1 166 ? 0.091 -1.984 4.802 1.00 85.19 166 LEU A N 1
ATOM 1326 C CA . LEU A 1 166 ? -1.302 -1.680 4.485 1.00 85.19 166 LEU A CA 1
ATOM 1327 C C . LEU A 1 166 ? -1.894 -2.761 3.578 1.00 85.19 166 LEU A C 1
ATOM 1329 O O . LEU A 1 166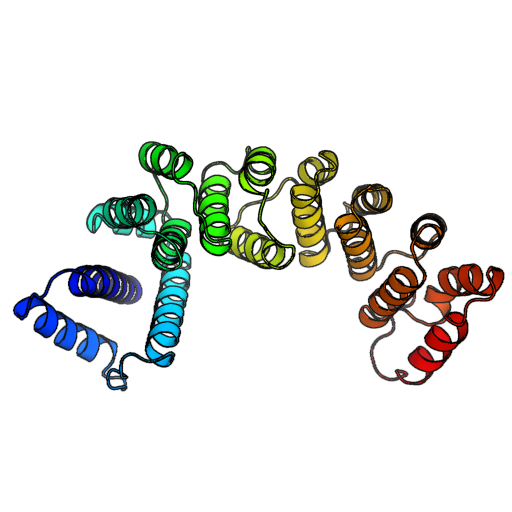 ? -2.892 -3.376 3.934 1.00 85.19 166 LEU A O 1
ATOM 1333 N N . VAL A 1 167 ? -1.232 -3.044 2.452 1.00 85.56 167 VAL A N 1
ATOM 1334 C CA . VAL A 1 167 ? -1.708 -4.038 1.478 1.00 85.56 167 VAL A CA 1
ATOM 1335 C C . VAL A 1 167 ? -1.805 -5.434 2.098 1.00 85.56 167 VAL A C 1
ATOM 1337 O O . VAL A 1 167 ? -2.812 -6.108 1.906 1.00 85.56 167 VAL A O 1
ATOM 1340 N N . ALA A 1 168 ? -0.808 -5.854 2.885 1.00 82.44 168 ALA A N 1
ATOM 1341 C CA . ALA A 1 168 ? -0.847 -7.150 3.568 1.00 82.44 168 ALA A CA 1
ATOM 1342 C C . ALA A 1 168 ? -2.004 -7.254 4.577 1.00 82.44 168 ALA A C 1
ATOM 1344 O O . ALA A 1 168 ? -2.613 -8.308 4.709 1.00 82.44 168 ALA A O 1
ATOM 1345 N N . ARG A 1 169 ? -2.340 -6.168 5.283 1.00 80.69 169 ARG A N 1
ATOM 1346 C CA . ARG A 1 169 ? -3.466 -6.170 6.227 1.00 80.69 169 ARG A CA 1
ATOM 1347 C C . ARG A 1 169 ? -4.822 -6.121 5.531 1.00 80.69 169 ARG A C 1
ATOM 1349 O O . ARG A 1 169 ? -5.737 -6.813 5.956 1.00 80.69 169 ARG A O 1
ATOM 1356 N N . LEU A 1 170 ? -4.952 -5.354 4.453 1.00 83.12 170 LEU A N 1
ATOM 1357 C CA . LEU A 1 170 ? -6.185 -5.314 3.663 1.00 83.12 170 LEU A CA 1
ATOM 1358 C C . LEU A 1 170 ? -6.509 -6.683 3.047 1.00 83.12 170 LEU A C 1
ATOM 1360 O O . LEU A 1 170 ? -7.674 -7.070 3.004 1.00 83.12 170 LEU A O 1
ATOM 1364 N N . GLU A 1 171 ? -5.480 -7.444 2.666 1.00 80.75 171 GLU A N 1
ATOM 1365 C CA . GLU A 1 171 ? -5.605 -8.848 2.258 1.00 80.75 171 GLU A CA 1
ATOM 1366 C C . GLU A 1 171 ? -6.164 -9.737 3.374 1.00 80.75 171 GLU A C 1
ATOM 1368 O O . GLU A 1 171 ? -7.128 -10.469 3.152 1.00 80.75 171 GLU A O 1
ATOM 1373 N N . GLU A 1 172 ? -5.605 -9.653 4.586 1.00 75.69 172 GLU A N 1
ATOM 1374 C CA . GLU A 1 172 ? -6.114 -10.390 5.754 1.00 75.69 172 GLU A CA 1
ATOM 1375 C C . GLU A 1 172 ? -7.586 -10.048 6.040 1.00 75.69 172 GLU A C 1
ATOM 1377 O O . GLU A 1 172 ? -8.368 -10.911 6.442 1.00 75.69 172 GLU A O 1
ATOM 1382 N N . CYS A 1 173 ? -7.978 -8.798 5.785 1.00 73.06 173 CYS A N 1
ATOM 1383 C CA . CYS A 1 173 ? -9.351 -8.316 5.904 1.00 73.06 173 CYS A CA 1
ATOM 1384 C C . CYS A 1 173 ? -10.242 -8.652 4.694 1.00 73.06 173 CYS A C 1
ATOM 1386 O O . CYS A 1 173 ? -11.431 -8.341 4.734 1.00 73.06 173 CYS A O 1
ATOM 1388 N N . ARG A 1 174 ? -9.707 -9.294 3.644 1.00 77.56 174 ARG A N 1
ATOM 1389 C CA . ARG A 1 174 ? -10.404 -9.625 2.386 1.00 77.56 174 ARG A CA 1
ATOM 1390 C C . ARG A 1 174 ? -11.027 -8.411 1.687 1.00 77.56 174 ARG A C 1
ATOM 1392 O O . ARG A 1 174 ? -12.068 -8.529 1.045 1.00 77.56 174 ARG A O 1
ATOM 1399 N N . VAL A 1 175 ? -10.394 -7.246 1.808 1.00 82.25 175 VAL A N 1
ATOM 1400 C CA . VAL A 1 175 ? -10.832 -6.028 1.119 1.00 82.25 175 VAL A CA 1
ATOM 1401 C C . VAL A 1 175 ? -10.335 -6.062 -0.323 1.00 82.25 175 VAL A C 1
ATOM 1403 O O . VAL A 1 175 ? -9.131 -6.143 -0.571 1.00 82.25 175 VAL A O 1
ATOM 1406 N N . VAL A 1 176 ? -11.260 -5.976 -1.280 1.00 83.94 176 VAL A N 1
ATOM 1407 C CA . VAL A 1 176 ? -10.930 -5.826 -2.703 1.00 83.94 176 VAL A CA 1
ATOM 1408 C C . VAL A 1 176 ? -10.675 -4.351 -2.990 1.00 83.94 176 VAL A C 1
ATOM 1410 O O . VAL A 1 176 ? -11.520 -3.506 -2.706 1.00 83.94 176 VAL A O 1
ATOM 1413 N N . LEU A 1 177 ? -9.502 -4.037 -3.541 1.00 87.44 177 LEU A N 1
ATOM 1414 C CA . LEU A 1 177 ? -9.097 -2.662 -3.822 1.00 87.44 177 LEU A CA 1
ATOM 1415 C C . LEU A 1 177 ? -9.379 -2.279 -5.283 1.00 87.44 177 LEU A C 1
ATOM 1417 O O . LEU A 1 177 ? -9.033 -3.046 -6.185 1.00 87.44 177 LEU A O 1
ATOM 1421 N N . PRO A 1 178 ? -9.942 -1.085 -5.550 1.00 90.19 178 PRO A N 1
ATOM 1422 C CA . PRO A 1 178 ? -10.236 -0.613 -6.896 1.00 90.19 178 PRO A CA 1
ATOM 1423 C C . PRO A 1 178 ? -8.960 -0.080 -7.566 1.00 90.19 178 PRO A C 1
ATOM 1425 O O . PRO A 1 178 ? -8.727 1.125 -7.630 1.00 90.19 178 PRO A O 1
ATOM 1428 N N . VAL A 1 179 ? -8.112 -0.989 -8.061 1.00 91.56 179 VAL A N 1
ATOM 1429 C CA . VAL A 1 179 ? -6.780 -0.677 -8.622 1.00 91.56 179 VAL A CA 1
ATOM 1430 C C . VAL A 1 179 ? -6.822 0.435 -9.677 1.00 91.56 179 VAL A C 1
ATOM 1432 O O . VAL A 1 179 ? -6.046 1.381 -9.566 1.00 91.56 179 VAL A O 1
ATOM 1435 N N . ARG A 1 180 ? -7.744 0.374 -10.655 1.00 93.25 180 ARG A N 1
ATOM 1436 C CA . ARG A 1 180 ? -7.866 1.416 -11.698 1.00 93.25 180 ARG A CA 1
ATOM 1437 C C . ARG A 1 180 ? -8.131 2.787 -11.093 1.00 93.25 180 ARG A C 1
ATOM 1439 O O . ARG A 1 180 ? -7.439 3.741 -11.417 1.00 93.25 180 ARG A O 1
ATOM 1446 N N . SER A 1 181 ? -9.095 2.870 -10.178 1.00 91.62 181 SER A N 1
ATOM 1447 C CA . SER A 1 181 ? -9.463 4.124 -9.519 1.00 91.62 181 SER A CA 1
ATOM 1448 C C . SER A 1 181 ? -8.314 4.692 -8.690 1.00 91.62 181 SER A C 1
ATOM 1450 O O . SER A 1 181 ? -8.140 5.903 -8.648 1.00 91.62 181 SER A O 1
ATOM 1452 N N . LEU A 1 182 ? -7.521 3.831 -8.047 1.00 92.06 182 LEU A N 1
ATOM 1453 C CA . LEU A 1 182 ? -6.360 4.244 -7.261 1.00 92.06 182 LEU A CA 1
ATOM 1454 C C . LEU A 1 182 ? -5.204 4.759 -8.135 1.00 92.06 182 LEU A C 1
ATOM 1456 O O . LEU A 1 182 ? -4.542 5.709 -7.729 1.00 92.06 182 LEU A O 1
ATOM 1460 N N . LEU A 1 183 ? -4.969 4.170 -9.314 1.00 92.56 183 LEU A N 1
ATOM 1461 C CA . LEU A 1 183 ? -3.978 4.669 -10.283 1.00 92.56 183 LEU A CA 1
ATOM 1462 C C . LEU A 1 183 ? -4.448 5.962 -10.964 1.00 92.56 183 LEU A C 1
ATOM 1464 O O . LEU A 1 183 ? -3.657 6.885 -11.140 1.00 92.56 183 LEU A O 1
ATOM 1468 N N . ALA A 1 184 ? -5.741 6.054 -11.286 1.00 91.25 184 ALA A N 1
ATOM 1469 C CA . ALA A 1 184 ? -6.329 7.186 -12.000 1.00 91.25 184 ALA A CA 1
ATOM 1470 C C . ALA A 1 184 ? -6.264 8.517 -11.231 1.00 91.25 184 ALA A C 1
ATOM 1472 O O . ALA A 1 184 ? -6.362 9.575 -11.847 1.00 91.25 184 ALA A O 1
ATOM 1473 N N . THR A 1 185 ? -6.087 8.502 -9.903 1.00 87.94 185 THR A N 1
ATOM 1474 C CA . THR A 1 185 ? -5.923 9.749 -9.134 1.00 87.94 185 THR A CA 1
ATOM 1475 C C . THR A 1 185 ? -4.620 10.477 -9.452 1.00 87.94 185 THR A C 1
ATOM 1477 O O . THR A 1 185 ? -4.530 11.682 -9.231 1.00 87.94 185 THR A O 1
ATOM 1480 N N . GLY A 1 186 ? -3.581 9.756 -9.893 1.00 84.69 186 GLY A N 1
ATOM 1481 C CA . GLY A 1 186 ? -2.226 10.289 -10.056 1.00 84.69 186 GLY A CA 1
ATOM 1482 C C . GLY A 1 186 ? -1.529 10.681 -8.744 1.00 84.69 186 GLY A C 1
ATOM 1483 O O . GLY A 1 186 ? -0.357 11.064 -8.766 1.00 84.69 186 GLY A O 1
ATOM 1484 N N . ALA A 1 187 ? -2.208 10.560 -7.600 1.00 88.12 187 ALA A N 1
ATOM 1485 C CA . ALA A 1 187 ? -1.664 10.891 -6.294 1.00 88.12 187 ALA A CA 1
ATOM 1486 C C . ALA A 1 187 ? -0.641 9.837 -5.852 1.00 88.12 187 ALA A C 1
ATOM 1488 O O . ALA A 1 187 ? -0.795 8.638 -6.113 1.00 88.12 187 ALA A O 1
ATOM 1489 N N . LEU A 1 188 ? 0.404 10.288 -5.150 1.00 87.38 188 LEU A N 1
ATOM 1490 C CA . LEU A 1 188 ? 1.540 9.461 -4.736 1.00 87.38 188 LEU A CA 1
ATOM 1491 C C . LEU A 1 188 ? 1.102 8.167 -4.033 1.00 87.38 188 LEU A C 1
ATOM 1493 O O . LEU A 1 188 ? 1.480 7.074 -4.452 1.00 87.38 188 LEU A O 1
ATOM 1497 N N . LEU A 1 189 ? 0.309 8.268 -2.966 1.00 86.81 189 LEU A N 1
ATOM 1498 C CA . LEU A 1 189 ? -0.011 7.109 -2.133 1.00 86.81 189 LEU A CA 1
ATOM 1499 C C . LEU A 1 189 ? -1.037 6.155 -2.731 1.00 86.81 189 LEU A C 1
ATOM 1501 O O . LEU A 1 189 ? -0.741 4.957 -2.735 1.00 86.81 189 LEU A O 1
ATOM 1505 N N . PRO A 1 190 ? -2.175 6.620 -3.280 1.00 90.06 190 PRO A N 1
ATOM 1506 C CA . PRO A 1 190 ? -3.078 5.749 -4.027 1.00 90.06 190 PRO A CA 1
ATOM 1507 C C . PRO A 1 190 ? -2.347 4.967 -5.125 1.00 90.06 190 PRO A C 1
ATOM 1509 O O . PRO A 1 190 ? -2.484 3.744 -5.199 1.00 90.06 190 PRO A O 1
ATOM 1512 N N . SER A 1 191 ? -1.465 5.636 -5.878 1.00 92.12 191 SER A N 1
ATOM 1513 C CA . SER A 1 191 ? -0.659 4.994 -6.920 1.00 92.12 191 SER A CA 1
ATOM 1514 C C . SER A 1 191 ? 0.278 3.927 -6.349 1.00 92.12 191 SER A C 1
ATOM 1516 O O . SER A 1 191 ? 0.319 2.803 -6.846 1.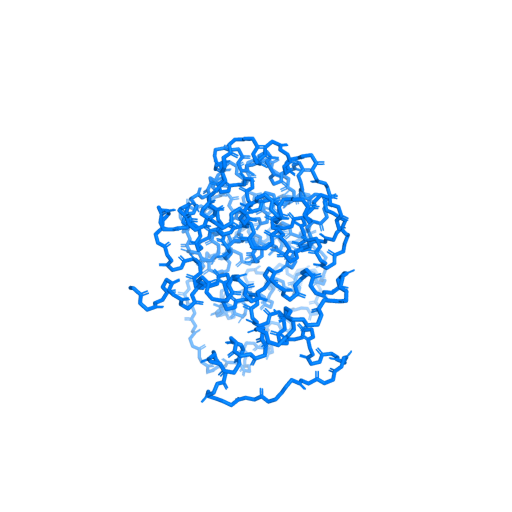00 92.12 191 SER A O 1
ATOM 1518 N N . LEU A 1 192 ? 1.013 4.228 -5.270 1.00 91.31 192 LEU A N 1
ATOM 1519 C CA . LEU A 1 192 ? 1.906 3.256 -4.628 1.00 91.31 192 LEU A CA 1
ATOM 1520 C C . LEU A 1 192 ? 1.153 2.040 -4.071 1.00 91.31 192 LEU A C 1
ATOM 1522 O O . LEU A 1 192 ? 1.653 0.917 -4.175 1.00 91.31 192 LEU A O 1
ATOM 1526 N N . VAL A 1 193 ? -0.034 2.243 -3.491 1.00 90.88 193 VAL A N 1
ATOM 1527 C CA . VAL A 1 193 ? -0.895 1.156 -3.004 1.00 90.88 193 VAL A CA 1
ATOM 1528 C C . VAL A 1 193 ? -1.352 0.286 -4.171 1.00 90.88 193 VAL A C 1
ATOM 1530 O O . VAL A 1 193 ? -1.181 -0.932 -4.112 1.00 90.88 193 VAL A O 1
ATOM 1533 N N . ALA A 1 194 ? -1.852 0.890 -5.249 1.00 93.25 194 ALA A N 1
ATOM 1534 C CA . ALA A 1 194 ? -2.316 0.168 -6.429 1.00 93.25 194 ALA A CA 1
ATOM 1535 C C . ALA A 1 194 ? -1.199 -0.650 -7.089 1.00 93.25 194 ALA A C 1
ATOM 1537 O O . ALA A 1 194 ? -1.348 -1.856 -7.277 1.00 93.25 194 ALA A O 1
ATOM 1538 N N . LEU A 1 195 ? -0.040 -0.034 -7.340 1.00 94.62 195 LEU A N 1
ATOM 1539 C CA . LEU A 1 195 ? 1.135 -0.712 -7.894 1.00 94.62 195 LEU A CA 1
ATOM 1540 C C . LEU A 1 195 ? 1.593 -1.865 -6.994 1.00 94.62 195 LEU A C 1
ATOM 1542 O O . LEU A 1 195 ? 1.962 -2.939 -7.470 1.00 94.62 195 LEU A O 1
ATOM 1546 N N . ARG A 1 196 ? 1.521 -1.689 -5.667 1.00 92.31 196 ARG A N 1
ATOM 1547 C CA . ARG A 1 196 ? 1.868 -2.754 -4.724 1.00 92.31 196 ARG A CA 1
ATOM 1548 C C . ARG A 1 196 ? 0.889 -3.926 -4.779 1.00 92.31 196 ARG A C 1
ATOM 1550 O O . ARG A 1 196 ? 1.345 -5.061 -4.653 1.00 92.31 196 ARG A O 1
ATOM 1557 N N . VAL A 1 197 ? -0.406 -3.663 -4.939 1.00 92.12 197 VAL A N 1
ATOM 1558 C CA . VAL A 1 197 ? -1.448 -4.687 -5.118 1.00 92.12 197 VAL A CA 1
ATOM 1559 C C . VAL A 1 197 ? -1.202 -5.455 -6.414 1.00 92.12 197 VAL A C 1
ATOM 1561 O O . VAL A 1 197 ? -1.060 -6.674 -6.363 1.00 92.12 197 VAL A O 1
ATOM 1564 N N . VAL A 1 198 ? -1.036 -4.753 -7.540 1.00 94.56 198 VAL A N 1
ATOM 1565 C CA . VAL A 1 198 ? -0.762 -5.368 -8.850 1.00 94.56 198 VAL A CA 1
ATOM 1566 C C . VAL A 1 198 ? 0.479 -6.254 -8.795 1.00 94.56 198 VAL A C 1
ATOM 1568 O O . VAL A 1 198 ? 0.416 -7.414 -9.184 1.00 94.56 198 VAL A O 1
ATOM 1571 N N . ALA A 1 199 ? 1.585 -5.756 -8.236 1.00 92.31 199 ALA A N 1
ATOM 1572 C CA . ALA A 1 199 ? 2.817 -6.533 -8.114 1.00 92.31 199 ALA A CA 1
ATOM 1573 C C . ALA A 1 199 ? 2.694 -7.719 -7.143 1.00 92.31 199 ALA A C 1
ATOM 1575 O O . ALA A 1 199 ? 3.393 -8.711 -7.296 1.00 92.31 199 ALA A O 1
ATOM 1576 N N . ARG A 1 200 ? 1.872 -7.619 -6.090 1.00 89.81 200 ARG A N 1
ATOM 1577 C CA . ARG A 1 200 ? 1.721 -8.698 -5.099 1.00 89.81 200 ARG A CA 1
ATOM 1578 C C . ARG A 1 200 ? 0.904 -9.866 -5.642 1.00 89.81 200 ARG A C 1
ATOM 1580 O O . ARG A 1 200 ? 1.222 -10.999 -5.299 1.00 89.81 200 ARG A O 1
ATOM 1587 N N . TYR A 1 201 ? -0.128 -9.575 -6.427 1.00 89.12 201 TYR A N 1
ATOM 1588 C CA . TYR A 1 201 ? -1.045 -10.578 -6.974 1.00 89.12 201 TYR A CA 1
ATOM 1589 C C . TYR A 1 201 ? -0.810 -10.863 -8.461 1.00 89.12 201 TYR A C 1
ATOM 1591 O O . TYR A 1 201 ? -1.609 -11.566 -9.066 1.00 89.12 201 TYR A O 1
ATOM 1599 N N . GLU A 1 202 ? 0.258 -10.304 -9.037 1.00 91.00 202 GLU A N 1
ATOM 1600 C CA . GLU A 1 202 ? 0.641 -10.467 -10.444 1.00 91.00 202 GLU A CA 1
ATOM 1601 C C . GLU A 1 202 ? -0.530 -10.210 -11.410 1.00 91.00 202 GLU A C 1
ATOM 1603 O O . GLU A 1 202 ? -0.780 -10.970 -12.344 1.00 91.00 202 GLU A O 1
ATOM 1608 N N . LEU A 1 203 ? -1.278 -9.127 -11.167 1.00 90.25 203 LEU A N 1
ATOM 1609 C CA . LEU A 1 203 ? -2.489 -8.801 -11.925 1.00 90.25 203 LEU A CA 1
ATOM 1610 C C . LEU A 1 203 ? -2.126 -8.254 -13.314 1.00 90.25 203 LEU A C 1
ATOM 1612 O O . LEU A 1 203 ? -2.064 -7.042 -13.522 1.00 90.25 203 LEU A O 1
ATOM 1616 N N . GLY A 1 204 ? -1.869 -9.163 -14.256 1.00 89.31 204 GLY A N 1
ATOM 1617 C CA . GLY A 1 204 ? -1.432 -8.843 -15.616 1.00 89.31 204 GLY A CA 1
ATOM 1618 C C . GLY A 1 204 ? -2.377 -7.913 -16.376 1.00 89.31 204 GLY A C 1
ATOM 1619 O O . GLY A 1 204 ? -1.901 -7.093 -17.148 1.00 89.31 204 GLY A O 1
ATOM 1620 N N . ASP A 1 205 ? -3.681 -7.958 -16.098 1.00 91.75 205 ASP A N 1
ATOM 1621 C CA . ASP A 1 205 ? -4.703 -7.149 -16.783 1.00 91.75 205 ASP A CA 1
ATOM 1622 C C . ASP A 1 205 ? -4.566 -5.631 -16.566 1.00 91.75 205 ASP A C 1
ATOM 1624 O O . ASP A 1 205 ? -5.213 -4.860 -17.270 1.00 91.75 205 ASP A O 1
ATOM 1628 N N . TYR A 1 206 ? -3.726 -5.196 -15.618 1.00 92.19 206 TYR A N 1
ATOM 1629 C CA . TYR A 1 206 ? -3.471 -3.779 -15.318 1.00 92.19 206 TYR A CA 1
ATOM 1630 C C . TYR A 1 206 ? -2.191 -3.236 -15.966 1.00 92.19 206 TYR A C 1
ATOM 1632 O O . TYR A 1 206 ? -1.655 -2.210 -15.544 1.00 92.19 206 TYR A O 1
ATOM 1640 N N . TRP A 1 207 ? -1.618 -3.961 -16.930 1.00 91.12 207 TRP A N 1
ATOM 1641 C CA . TRP A 1 207 ? -0.332 -3.598 -17.518 1.00 91.12 207 TRP A CA 1
ATOM 1642 C C . TRP A 1 207 ? -0.356 -2.199 -18.158 1.00 91.12 207 TRP A C 1
ATOM 1644 O O . TRP A 1 207 ? 0.617 -1.463 -17.999 1.00 91.12 207 TRP A O 1
ATOM 1654 N N . GLU A 1 208 ? -1.455 -1.799 -18.811 1.00 91.25 208 GLU A N 1
ATOM 1655 C CA . GLU A 1 208 ? -1.609 -0.476 -19.441 1.00 91.25 208 GLU A CA 1
ATOM 1656 C C . GLU A 1 208 ? -1.553 0.654 -18.409 1.00 91.25 208 GLU A C 1
ATOM 1658 O O . GLU A 1 208 ? -0.756 1.582 -18.549 1.00 91.25 208 GLU A O 1
ATOM 1663 N N . GLU A 1 209 ? -2.310 0.539 -17.320 1.00 94.50 209 GLU A N 1
ATOM 1664 C CA . GLU A 1 209 ? -2.348 1.541 -16.255 1.00 94.50 209 GLU A CA 1
ATOM 1665 C C . GLU A 1 209 ? -1.000 1.629 -15.517 1.00 94.50 209 GLU A C 1
ATOM 1667 O O . GLU A 1 209 ? -0.568 2.704 -15.092 1.00 94.50 209 GLU A O 1
ATOM 1672 N N . VAL A 1 210 ? -0.280 0.507 -15.394 1.00 94.75 210 VAL A N 1
ATOM 1673 C CA . VAL A 1 210 ? 1.088 0.501 -14.851 1.00 94.75 210 VAL A CA 1
ATOM 1674 C C . VAL A 1 210 ? 2.060 1.222 -15.795 1.00 94.75 210 VAL A C 1
ATOM 1676 O O . VAL A 1 210 ? 2.962 1.915 -15.318 1.00 94.75 210 VAL A O 1
ATOM 1679 N N . PHE A 1 211 ? 1.896 1.104 -17.117 1.00 92.88 211 PHE A N 1
ATOM 1680 C CA . PHE A 1 211 ? 2.696 1.874 -18.077 1.00 92.88 211 PHE A CA 1
ATOM 1681 C C . PHE A 1 211 ? 2.429 3.374 -17.973 1.00 92.88 211 PHE A C 1
ATOM 1683 O O . PHE A 1 211 ? 3.381 4.154 -17.983 1.00 92.88 211 PHE A O 1
ATOM 1690 N N . GLU A 1 212 ? 1.170 3.788 -17.839 1.00 93.19 212 GLU A N 1
ATOM 1691 C CA . GLU A 1 212 ? 0.818 5.199 -17.645 1.00 93.19 212 GLU A CA 1
ATOM 1692 C C . GLU A 1 212 ? 1.474 5.774 -16.381 1.00 93.19 212 GLU A C 1
ATOM 1694 O O . GLU A 1 212 ? 2.000 6.890 -16.398 1.00 93.19 212 GLU A O 1
ATOM 1699 N N . ALA A 1 213 ? 1.571 4.977 -15.311 1.00 94.62 213 ALA A N 1
ATOM 1700 C CA . ALA A 1 213 ? 2.240 5.373 -14.072 1.00 94.62 213 ALA A CA 1
ATOM 1701 C C . ALA A 1 213 ? 3.750 5.668 -14.234 1.00 94.62 213 ALA A C 1
ATOM 1703 O O . ALA A 1 213 ? 4.331 6.361 -13.390 1.00 94.62 213 ALA A O 1
ATOM 1704 N N . LEU A 1 214 ? 4.400 5.224 -15.322 1.00 93.38 214 LEU A N 1
ATOM 1705 C CA . LEU A 1 214 ? 5.781 5.619 -15.644 1.00 93.38 214 LEU A CA 1
ATOM 1706 C C . LEU A 1 214 ? 5.918 7.118 -15.942 1.00 93.38 214 LEU A C 1
ATOM 1708 O O . LEU A 1 214 ? 7.009 7.662 -15.787 1.00 93.38 214 LEU A O 1
ATOM 1712 N N . GLN A 1 215 ? 4.829 7.784 -16.331 1.00 91.69 215 GLN A N 1
ATOM 1713 C CA . GLN A 1 215 ? 4.797 9.223 -16.606 1.00 91.69 215 GLN A CA 1
ATOM 1714 C C . GLN A 1 215 ? 4.480 10.062 -15.358 1.00 91.69 215 GLN A C 1
ATOM 1716 O O . GLN A 1 215 ? 4.381 11.285 -15.442 1.00 91.69 215 GLN A O 1
ATOM 1721 N N . SER A 1 216 ? 4.329 9.435 -14.185 1.00 92.62 216 SER A N 1
ATOM 1722 C CA . SER A 1 216 ? 4.028 10.153 -12.944 1.00 92.62 216 SER A CA 1
ATOM 1723 C C . SER A 1 216 ? 5.101 11.206 -12.625 1.00 92.62 216 SER A C 1
ATOM 1725 O O . SER A 1 216 ? 6.299 10.916 -12.751 1.00 92.62 216 SER A O 1
ATOM 1727 N N . PRO A 1 217 ? 4.728 12.403 -12.125 1.00 90.31 217 PRO A N 1
ATOM 1728 C CA . PRO A 1 217 ? 5.699 13.387 -11.647 1.00 90.31 217 PRO A CA 1
ATOM 1729 C C . PRO A 1 217 ? 6.483 12.873 -10.427 1.00 90.31 217 PRO A C 1
ATOM 1731 O O . PRO A 1 217 ? 7.631 13.270 -10.206 1.00 90.31 217 PRO A O 1
ATOM 1734 N N . HIS A 1 218 ? 5.916 11.929 -9.672 1.00 90.38 218 HIS A N 1
ATOM 1735 C CA . HIS A 1 218 ? 6.529 11.360 -8.480 1.00 90.38 218 HIS A CA 1
ATOM 1736 C C . HIS A 1 218 ? 7.533 10.257 -8.824 1.00 90.38 218 HIS A C 1
ATOM 1738 O O . HIS A 1 218 ? 7.188 9.227 -9.409 1.00 90.38 218 HIS A O 1
ATOM 1744 N N . ARG A 1 219 ? 8.785 10.439 -8.393 1.00 90.50 219 ARG A N 1
ATOM 1745 C CA . ARG A 1 219 ? 9.869 9.463 -8.587 1.00 90.50 219 ARG A CA 1
ATOM 1746 C C . ARG A 1 219 ? 9.501 8.086 -8.039 1.00 90.50 219 ARG A C 1
ATOM 1748 O O . ARG A 1 219 ? 9.750 7.071 -8.683 1.00 90.50 219 ARG A O 1
ATOM 1755 N N . GLU A 1 220 ? 8.928 8.050 -6.846 1.00 90.38 220 GLU A N 1
ATOM 1756 C CA . GLU A 1 220 ? 8.550 6.838 -6.128 1.00 90.38 220 GLU A CA 1
ATOM 1757 C C . GLU A 1 220 ? 7.533 6.016 -6.920 1.00 90.38 220 GLU A C 1
ATOM 1759 O O . GLU A 1 220 ? 7.667 4.795 -6.996 1.00 90.38 220 GLU A O 1
ATOM 1764 N N . VAL A 1 221 ? 6.562 6.685 -7.549 1.00 92.62 221 VAL A N 1
ATOM 1765 C CA . VAL A 1 221 ? 5.552 6.044 -8.398 1.00 92.62 221 VAL A CA 1
ATOM 1766 C C . VAL A 1 221 ? 6.208 5.464 -9.645 1.00 92.62 221 VAL A C 1
ATOM 1768 O O . VAL A 1 221 ? 6.016 4.282 -9.918 1.00 92.62 221 VAL A O 1
ATOM 1771 N N . ARG A 1 222 ? 7.065 6.228 -10.340 1.00 93.56 222 ARG A N 1
ATOM 1772 C CA . ARG A 1 222 ? 7.790 5.723 -11.522 1.00 93.56 222 ARG A CA 1
ATOM 1773 C C . ARG A 1 222 ? 8.626 4.482 -11.196 1.00 93.56 222 ARG A C 1
ATOM 1775 O O . ARG A 1 222 ? 8.565 3.483 -11.907 1.00 93.56 222 ARG A O 1
ATOM 1782 N N . MET A 1 223 ? 9.373 4.506 -10.090 1.00 93.06 223 MET A N 1
ATOM 1783 C CA . MET A 1 223 ? 10.191 3.364 -9.661 1.00 93.06 223 MET A CA 1
ATOM 1784 C C . MET A 1 223 ? 9.340 2.156 -9.243 1.00 93.06 223 MET A C 1
ATOM 1786 O O . MET A 1 223 ? 9.698 1.012 -9.539 1.00 93.06 223 MET A O 1
ATOM 1790 N N . ALA A 1 224 ? 8.206 2.385 -8.576 1.00 93.12 224 ALA A N 1
ATOM 1791 C CA . ALA A 1 224 ? 7.258 1.329 -8.237 1.00 93.12 224 ALA A CA 1
ATOM 1792 C C . ALA A 1 224 ? 6.600 0.724 -9.488 1.00 93.12 224 ALA A C 1
ATOM 1794 O O . ALA A 1 224 ? 6.426 -0.494 -9.543 1.00 93.12 224 ALA A O 1
ATOM 1795 N N . ALA A 1 225 ? 6.300 1.536 -10.504 1.00 95.38 225 ALA A N 1
ATOM 1796 C CA . ALA A 1 225 ? 5.746 1.086 -11.776 1.00 95.38 225 ALA A CA 1
ATOM 1797 C C . ALA A 1 225 ? 6.748 0.202 -12.526 1.00 95.38 225 ALA A C 1
ATOM 1799 O O . ALA A 1 225 ? 6.410 -0.924 -12.879 1.00 95.38 225 ALA A O 1
ATOM 1800 N N . ILE A 1 226 ? 8.017 0.618 -12.633 1.00 95.44 226 ILE A N 1
ATOM 1801 C CA . ILE A 1 226 ? 9.091 -0.216 -13.207 1.00 95.44 226 ILE A CA 1
ATOM 1802 C C . ILE A 1 226 ? 9.206 -1.559 -12.486 1.00 95.44 226 ILE A C 1
ATOM 1804 O O . ILE A 1 226 ? 9.271 -2.610 -13.123 1.00 95.44 226 ILE A O 1
ATOM 1808 N N . LYS A 1 227 ? 9.212 -1.545 -11.149 1.00 94.50 227 LYS A N 1
ATOM 1809 C CA . LYS A 1 227 ? 9.252 -2.781 -10.361 1.00 94.50 227 LYS A CA 1
ATOM 1810 C C . LYS A 1 227 ? 8.040 -3.669 -10.630 1.00 94.50 227 LYS A C 1
ATOM 1812 O O . LYS A 1 227 ? 8.190 -4.882 -10.703 1.00 94.50 227 LYS A O 1
ATOM 1817 N N . THR A 1 228 ? 6.864 -3.073 -10.776 1.00 95.62 228 THR A N 1
ATOM 1818 C CA . THR A 1 228 ? 5.624 -3.795 -11.069 1.00 95.62 228 THR A CA 1
ATOM 1819 C C . THR A 1 228 ? 5.688 -4.441 -12.452 1.00 95.62 228 THR A C 1
ATOM 1821 O O . THR A 1 228 ? 5.456 -5.639 -12.551 1.00 95.62 228 THR A O 1
ATOM 1824 N N . LEU A 1 229 ? 6.120 -3.712 -13.487 1.00 95.00 229 LEU A N 1
ATOM 1825 C CA . LEU A 1 229 ? 6.322 -4.257 -14.839 1.00 95.00 229 LEU A CA 1
ATOM 1826 C C . LEU A 1 229 ? 7.327 -5.415 -14.859 1.00 95.00 229 LEU A C 1
ATOM 1828 O O . LEU A 1 229 ? 7.091 -6.422 -15.523 1.00 95.00 229 LEU A O 1
ATOM 1832 N N . ALA A 1 230 ? 8.424 -5.299 -14.104 1.00 92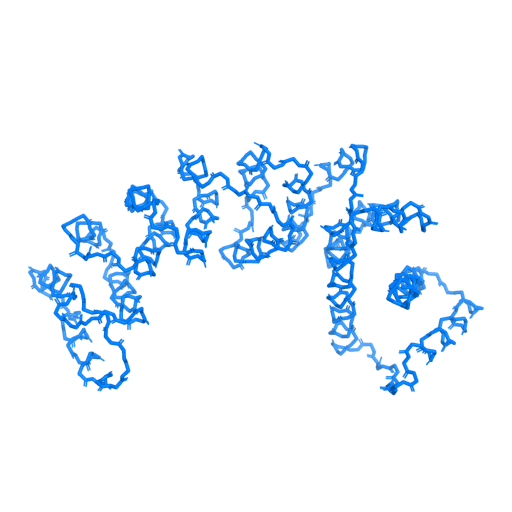.50 230 ALA A N 1
ATOM 1833 C CA . ALA A 1 230 ? 9.423 -6.359 -13.993 1.00 92.50 230 ALA A CA 1
ATOM 1834 C C . ALA A 1 230 ? 8.857 -7.627 -13.324 1.00 92.50 230 ALA A C 1
ATOM 1836 O O . ALA A 1 230 ? 9.123 -8.738 -13.782 1.00 92.50 230 ALA A O 1
ATOM 1837 N N . VAL A 1 231 ? 8.045 -7.473 -12.271 1.00 92.81 231 VAL A N 1
ATOM 1838 C CA . VAL A 1 231 ? 7.361 -8.600 -11.611 1.00 92.81 231 VAL A CA 1
ATOM 1839 C C . VAL A 1 231 ? 6.378 -9.274 -12.569 1.00 92.81 231 VAL A C 1
ATOM 1841 O O . VAL A 1 231 ? 6.436 -10.493 -12.740 1.00 92.81 231 VAL A O 1
ATOM 1844 N N . LEU A 1 232 ? 5.561 -8.473 -13.264 1.00 91.50 232 LEU A N 1
ATOM 1845 C CA . LEU A 1 232 ? 4.616 -8.936 -14.287 1.00 91.50 232 LEU A CA 1
ATOM 1846 C C . LEU A 1 232 ? 5.305 -9.595 -15.493 1.00 91.50 232 LEU A C 1
ATOM 1848 O O . LEU A 1 232 ? 4.639 -10.232 -16.303 1.00 91.50 232 LEU A O 1
ATOM 1852 N N . GLY A 1 233 ? 6.630 -9.475 -15.620 1.00 88.56 233 GLY A N 1
ATOM 1853 C CA . GLY A 1 233 ? 7.367 -10.051 -16.736 1.00 88.56 233 GLY A CA 1
ATOM 1854 C C . GLY A 1 233 ? 7.054 -9.346 -18.051 1.00 88.56 233 GLY A C 1
ATOM 1855 O O . GLY A 1 233 ? 6.996 -9.993 -19.081 1.00 88.56 233 GLY A O 1
ATOM 1856 N N . VAL A 1 234 ? 6.811 -8.037 -18.047 1.00 85.94 234 VAL A N 1
ATOM 1857 C CA . VAL A 1 234 ? 6.533 -7.308 -19.290 1.00 85.94 234 VAL A CA 1
ATOM 1858 C C . VAL A 1 234 ? 7.813 -7.172 -20.121 1.00 85.94 234 VAL A C 1
ATOM 1860 O O . VAL A 1 234 ? 8.904 -6.960 -19.577 1.00 85.94 234 VAL A O 1
ATOM 1863 N N . THR A 1 235 ? 7.692 -7.292 -21.445 1.00 87.81 235 THR A N 1
ATOM 1864 C CA . THR A 1 235 ? 8.796 -7.051 -22.382 1.00 87.81 235 THR A CA 1
ATOM 1865 C C . THR A 1 235 ? 9.287 -5.611 -22.268 1.00 87.81 235 THR A C 1
ATOM 1867 O O . THR A 1 235 ? 8.499 -4.668 -22.204 1.00 87.81 235 THR A O 1
ATOM 1870 N N . ILE A 1 236 ? 10.607 -5.429 -22.265 1.00 86.69 236 ILE A N 1
ATOM 1871 C CA . ILE A 1 236 ? 11.220 -4.101 -22.264 1.00 86.69 236 ILE A CA 1
ATOM 1872 C C . ILE A 1 236 ? 11.068 -3.512 -23.667 1.00 86.69 236 ILE A C 1
ATOM 1874 O O . ILE A 1 236 ? 11.863 -3.779 -24.566 1.00 86.69 236 ILE A O 1
ATOM 1878 N N . ASP A 1 237 ? 10.000 -2.742 -23.848 1.00 87.25 237 ASP A N 1
ATOM 1879 C CA . ASP A 1 237 ? 9.674 -2.064 -25.094 1.00 87.25 237 ASP A CA 1
ATOM 1880 C C . ASP A 1 237 ? 10.178 -0.610 -25.111 1.00 87.25 237 ASP A C 1
ATOM 1882 O O . ASP A 1 237 ? 10.792 -0.101 -24.166 1.00 87.25 237 ASP A O 1
ATOM 1886 N N . ARG A 1 238 ? 9.883 0.084 -26.212 1.00 87.12 238 ARG A N 1
ATOM 1887 C CA . ARG A 1 238 ? 10.242 1.489 -26.413 1.00 87.12 238 ARG A CA 1
ATOM 1888 C C . ARG A 1 238 ? 9.729 2.410 -25.298 1.00 87.12 238 ARG A C 1
ATOM 1890 O O . ARG A 1 238 ? 10.436 3.346 -24.943 1.00 87.12 238 ARG A O 1
ATOM 1897 N N . ARG A 1 239 ? 8.555 2.143 -24.718 1.00 88.69 239 ARG A N 1
ATOM 1898 C CA . ARG A 1 239 ? 7.964 2.989 -23.667 1.00 88.69 239 ARG A CA 1
ATOM 1899 C C . ARG A 1 239 ? 8.763 2.890 -22.374 1.00 88.69 239 ARG A C 1
ATOM 1901 O O . ARG A 1 239 ? 9.026 3.912 -21.745 1.00 88.69 239 ARG A O 1
ATOM 1908 N N . VAL A 1 240 ? 9.197 1.680 -22.002 1.00 89.31 240 VAL A N 1
ATOM 1909 C CA . VAL A 1 240 ? 10.097 1.487 -20.851 1.00 89.31 240 VAL A CA 1
ATOM 1910 C C . VAL A 1 240 ? 11.420 2.210 -21.097 1.00 89.31 240 VAL A C 1
ATOM 1912 O O . VAL A 1 240 ? 11.892 2.936 -20.224 1.00 89.31 240 VAL A O 1
ATOM 1915 N N . VAL A 1 241 ? 12.001 2.061 -22.291 1.00 89.12 241 VAL A N 1
ATOM 1916 C CA . VAL A 1 241 ? 13.272 2.711 -22.645 1.00 89.12 241 VAL A CA 1
ATOM 1917 C C . VAL A 1 241 ? 13.156 4.235 -22.556 1.00 89.12 241 VAL A C 1
ATOM 1919 O O . VAL A 1 241 ? 13.946 4.860 -21.851 1.00 89.12 241 VAL A O 1
ATOM 1922 N N . GLU A 1 242 ? 12.142 4.836 -23.179 1.00 88.94 242 GLU A N 1
ATOM 1923 C CA . GLU A 1 242 ? 11.911 6.286 -23.146 1.00 88.94 242 GLU A CA 1
ATOM 1924 C C . GLU A 1 242 ? 11.678 6.801 -21.717 1.00 88.94 242 GLU A C 1
ATOM 1926 O O . GLU A 1 242 ? 12.299 7.784 -21.308 1.00 88.94 242 GLU A O 1
ATOM 1931 N N . ALA A 1 243 ? 10.865 6.100 -20.917 1.00 87.50 243 ALA A N 1
ATOM 1932 C CA . ALA A 1 243 ? 10.630 6.463 -19.520 1.00 87.50 243 ALA A CA 1
ATOM 1933 C C . ALA A 1 243 ? 11.914 6.410 -18.678 1.00 87.50 243 ALA A C 1
ATOM 1935 O O . ALA A 1 243 ? 12.149 7.277 -17.836 1.00 87.50 243 ALA A O 1
ATOM 1936 N N . THR A 1 244 ? 12.770 5.410 -18.908 1.00 87.75 244 THR A N 1
ATOM 1937 C CA . THR A 1 244 ? 14.054 5.302 -18.202 1.00 87.75 244 THR A CA 1
ATOM 1938 C C . THR A 1 244 ? 15.066 6.341 -18.662 1.00 87.75 244 THR A C 1
ATOM 1940 O O . THR A 1 244 ? 15.834 6.823 -17.836 1.00 87.75 244 THR A O 1
ATOM 1943 N N . ALA A 1 245 ? 15.060 6.743 -19.936 1.00 85.50 245 ALA A N 1
ATOM 1944 C CA . ALA A 1 245 ? 15.997 7.728 -20.473 1.00 85.50 245 ALA A CA 1
ATOM 1945 C C . ALA A 1 245 ? 15.869 9.096 -19.778 1.00 85.50 245 ALA A C 1
ATOM 1947 O O . ALA A 1 245 ? 16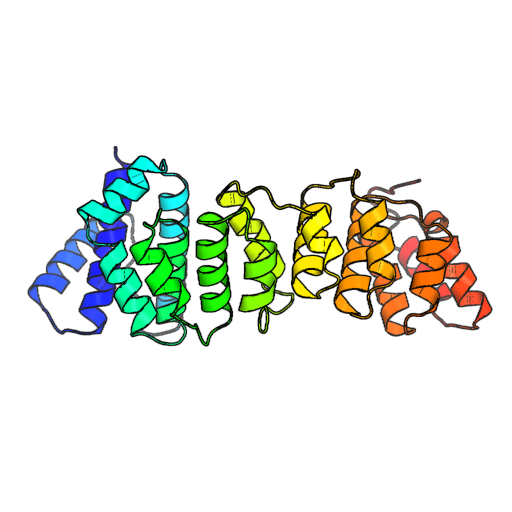.882 9.753 -19.530 1.00 85.50 245 ALA A O 1
ATOM 1948 N N . ALA A 1 246 ? 14.647 9.477 -19.389 1.00 83.88 246 ALA A N 1
ATOM 1949 C CA . ALA A 1 246 ? 14.360 10.698 -18.633 1.00 83.88 246 ALA A CA 1
ATOM 1950 C C . ALA A 1 246 ? 14.838 10.659 -17.164 1.00 83.88 246 ALA A C 1
ATOM 1952 O O . ALA A 1 246 ? 14.793 11.677 -16.473 1.00 83.88 246 ALA A O 1
ATOM 1953 N N . MET A 1 247 ? 15.286 9.502 -16.664 1.00 87.31 247 MET A N 1
ATOM 1954 C CA . MET A 1 247 ? 15.770 9.337 -15.293 1.00 87.31 247 MET A CA 1
ATOM 1955 C C . MET A 1 247 ? 17.260 9.672 -15.154 1.00 87.31 247 MET A C 1
ATOM 1957 O O . MET A 1 247 ? 18.047 9.581 -16.101 1.00 87.31 247 MET A O 1
ATOM 1961 N N . SER A 1 248 ? 17.672 10.007 -13.932 1.00 86.31 248 SER A N 1
ATOM 1962 C CA . SER A 1 248 ? 19.080 10.191 -13.577 1.00 86.31 248 SER A CA 1
ATOM 1963 C C . SER A 1 248 ? 19.882 8.896 -13.746 1.00 86.31 248 SER A C 1
ATOM 1965 O O . SER A 1 248 ? 19.359 7.789 -13.620 1.00 86.31 248 SER A O 1
ATOM 1967 N N . VAL A 1 249 ? 21.200 9.022 -13.928 1.00 82.69 249 VAL A N 1
ATOM 1968 C CA . VAL A 1 249 ? 22.118 7.872 -14.029 1.00 82.69 249 VAL A CA 1
ATOM 1969 C C . VAL A 1 249 ? 21.932 6.900 -12.858 1.00 82.69 249 VAL A C 1
ATOM 1971 O O . VAL A 1 249 ? 21.913 5.689 -13.064 1.00 82.69 249 VAL A O 1
ATOM 1974 N N . ALA A 1 250 ? 21.770 7.414 -11.633 1.00 84.56 250 ALA A N 1
ATOM 1975 C CA . ALA A 1 250 ? 21.579 6.602 -10.431 1.00 84.56 250 ALA A CA 1
ATOM 1976 C C . ALA A 1 250 ? 20.291 5.765 -10.486 1.00 84.56 250 ALA A C 1
ATOM 1978 O O . ALA A 1 250 ? 20.326 4.570 -10.181 1.00 84.56 250 ALA A O 1
ATOM 1979 N N . GLU A 1 251 ? 19.185 6.373 -10.917 1.00 88.44 251 GLU A N 1
ATOM 1980 C CA . GLU A 1 251 ? 17.895 5.702 -11.097 1.00 88.44 251 GLU A CA 1
ATOM 1981 C C . GLU A 1 251 ? 17.966 4.654 -12.201 1.00 88.44 251 GLU A C 1
ATOM 1983 O O . GLU A 1 251 ? 17.551 3.522 -11.981 1.00 88.44 251 GLU A O 1
ATOM 1988 N N . ARG A 1 252 ? 18.596 4.955 -13.341 1.00 87.50 252 ARG A N 1
ATOM 1989 C CA . ARG A 1 252 ? 18.778 3.974 -14.423 1.00 87.50 252 ARG A CA 1
ATOM 1990 C C . ARG A 1 252 ? 19.578 2.750 -13.958 1.00 87.50 252 ARG A C 1
ATOM 1992 O O . ARG A 1 252 ? 19.211 1.616 -14.273 1.00 87.50 252 ARG A O 1
ATOM 1999 N N . ARG A 1 253 ? 20.593 2.925 -13.090 1.00 83.38 253 ARG A N 1
ATOM 2000 C CA . ARG A 1 253 ? 21.276 1.781 -12.431 1.00 83.38 253 ARG A CA 1
ATOM 2001 C C . ARG A 1 253 ? 20.320 0.966 -11.571 1.00 83.38 253 ARG A C 1
ATOM 2003 O O . ARG A 1 253 ? 20.437 -0.255 -11.502 1.00 83.38 253 ARG A O 1
ATOM 2010 N N . GLU A 1 254 ? 19.446 1.642 -10.834 1.00 87.50 254 GLU A N 1
ATOM 2011 C CA . GLU A 1 254 ? 18.463 1.003 -9.967 1.00 87.50 254 GLU A CA 1
ATOM 2012 C C . GLU A 1 254 ? 17.460 0.186 -10.787 1.00 87.50 254 GLU A C 1
ATOM 2014 O O . GLU A 1 254 ? 17.239 -0.981 -10.469 1.00 87.50 254 GLU A O 1
ATOM 2019 N N . VAL A 1 255 ? 16.969 0.735 -11.899 1.00 90.50 255 VAL A N 1
ATOM 2020 C CA . VAL A 1 255 ? 16.099 0.049 -12.863 1.00 90.50 255 VAL A CA 1
ATOM 2021 C C . VAL A 1 255 ? 16.742 -1.232 -13.393 1.00 90.50 255 VAL A C 1
ATOM 2023 O O . VAL A 1 255 ? 16.147 -2.305 -13.294 1.00 90.50 255 VAL A O 1
ATOM 2026 N N . LEU A 1 256 ? 17.990 -1.166 -13.865 1.00 86.44 256 LEU A N 1
ATOM 2027 C CA . LEU A 1 256 ? 18.714 -2.358 -14.323 1.00 86.44 256 LEU A CA 1
ATOM 2028 C C . LEU A 1 256 ? 18.822 -3.417 -13.215 1.00 86.44 256 LEU A C 1
ATOM 2030 O O . LEU A 1 256 ? 18.638 -4.608 -13.457 1.00 86.44 256 LEU A O 1
ATOM 2034 N N . ARG A 1 257 ? 19.085 -3.003 -11.968 1.00 85.25 257 ARG A N 1
ATOM 2035 C CA . ARG A 1 257 ? 19.141 -3.930 -10.824 1.00 85.25 257 ARG A CA 1
ATOM 2036 C C . ARG A 1 257 ? 17.790 -4.561 -10.506 1.00 85.25 257 ARG A C 1
ATOM 2038 O O . ARG A 1 257 ? 17.790 -5.697 -10.035 1.00 85.25 257 ARG A O 1
ATOM 2045 N N . ILE A 1 258 ? 16.689 -3.841 -10.713 1.00 90.19 258 ILE A N 1
ATOM 2046 C CA . ILE A 1 258 ? 15.330 -4.356 -10.530 1.00 90.19 258 ILE A CA 1
ATOM 2047 C C . ILE A 1 258 ? 15.092 -5.492 -11.522 1.00 90.19 258 ILE A C 1
ATOM 2049 O O . ILE A 1 258 ? 14.887 -6.621 -11.088 1.00 90.19 258 ILE A O 1
ATOM 2053 N N . PHE A 1 259 ? 15.241 -5.250 -12.825 1.00 88.88 259 PHE A N 1
ATOM 2054 C CA . PHE A 1 259 ? 15.028 -6.297 -13.829 1.00 88.88 259 PHE A CA 1
ATOM 2055 C C . PHE A 1 259 ? 15.974 -7.498 -13.650 1.00 88.88 259 PHE A C 1
ATOM 2057 O O . PHE A 1 259 ? 15.551 -8.649 -13.737 1.00 88.88 259 PHE A O 1
ATOM 2064 N N . LEU A 1 260 ? 17.242 -7.260 -13.293 1.00 83.31 260 LEU A N 1
ATOM 2065 C CA . LEU A 1 260 ? 18.186 -8.339 -12.965 1.00 83.31 260 LEU A CA 1
ATOM 2066 C C . LEU A 1 260 ? 17.789 -9.148 -11.722 1.00 83.31 260 LEU A C 1
ATOM 2068 O O . LEU A 1 260 ? 18.168 -10.313 -11.602 1.00 83.31 260 LEU A O 1
ATOM 2072 N N . ARG A 1 261 ? 17.102 -8.538 -10.750 1.00 85.50 261 ARG A N 1
ATOM 2073 C CA . ARG A 1 261 ? 16.586 -9.243 -9.568 1.00 85.50 261 ARG A CA 1
ATOM 2074 C C . ARG A 1 261 ? 15.373 -10.099 -9.928 1.00 85.50 261 ARG A C 1
ATOM 2076 O O . ARG A 1 261 ? 15.268 -11.191 -9.384 1.00 85.50 261 ARG A O 1
ATOM 2083 N N . GLU A 1 262 ? 14.541 -9.633 -10.854 1.00 87.19 262 GLU A N 1
ATOM 2084 C CA . GLU A 1 262 ? 13.363 -10.358 -11.353 1.00 87.19 262 GLU A CA 1
ATOM 2085 C C . GLU A 1 262 ? 13.700 -11.411 -12.434 1.00 87.19 262 GLU A C 1
ATOM 2087 O O . GLU A 1 262 ? 12.810 -12.082 -12.951 1.00 87.19 262 GLU A O 1
ATOM 2092 N N . GLY A 1 263 ? 14.988 -11.599 -12.760 1.00 82.94 263 GLY A N 1
ATOM 2093 C CA . GLY A 1 263 ? 15.466 -12.713 -13.591 1.00 82.94 263 GLY A CA 1
ATOM 2094 C C . GLY A 1 263 ? 15.569 -12.427 -15.092 1.00 82.94 263 GLY A C 1
ATOM 2095 O O . GLY A 1 263 ? 15.642 -13.371 -15.882 1.00 82.94 263 GLY A O 1
ATOM 2096 N N . TYR A 1 264 ? 15.596 -11.154 -15.501 1.00 82.88 264 TYR A N 1
ATOM 2097 C CA . TYR A 1 264 ? 15.773 -10.775 -16.906 1.00 82.88 264 TYR A CA 1
ATOM 2098 C C . TYR A 1 264 ? 17.187 -11.104 -17.403 1.00 82.88 264 TYR A C 1
ATOM 2100 O O . TYR A 1 264 ? 18.187 -10.878 -16.712 1.00 82.88 264 TYR A O 1
ATOM 2108 N N . SER A 1 265 ? 17.267 -11.632 -18.627 1.00 78.94 265 SER A N 1
ATOM 2109 C CA . SER A 1 265 ? 18.533 -11.950 -19.294 1.00 78.94 265 SER A CA 1
ATOM 2110 C C . SER A 1 265 ? 19.269 -10.694 -19.781 1.00 78.94 265 SER A C 1
ATOM 2112 O O . SER A 1 265 ? 18.672 -9.632 -19.945 1.00 78.94 265 SER A O 1
ATOM 2114 N N . ALA A 1 266 ? 20.565 -10.826 -20.087 1.00 74.06 266 ALA A N 1
ATOM 2115 C CA . ALA A 1 266 ? 21.331 -9.751 -20.727 1.00 74.06 266 ALA A CA 1
ATOM 2116 C C . ALA A 1 266 ? 20.703 -9.311 -22.062 1.00 74.06 266 ALA A C 1
ATOM 2118 O O . ALA A 1 266 ? 20.633 -8.119 -22.331 1.00 74.06 266 ALA A O 1
ATOM 2119 N N . MET A 1 267 ? 20.185 -10.264 -22.850 1.00 78.19 267 MET A N 1
ATOM 2120 C CA . MET A 1 267 ? 19.518 -9.975 -24.124 1.00 78.19 267 MET A CA 1
ATOM 2121 C C . MET A 1 267 ? 18.238 -9.162 -23.924 1.00 78.19 267 MET A C 1
ATOM 2123 O O . MET A 1 267 ? 18.021 -8.188 -24.633 1.00 78.19 267 MET A O 1
ATOM 2127 N N . ALA A 1 268 ? 17.427 -9.509 -22.921 1.00 79.50 268 ALA A N 1
ATOM 2128 C CA . ALA A 1 268 ? 16.206 -8.765 -22.612 1.00 79.50 268 ALA A CA 1
ATOM 2129 C C . ALA A 1 268 ? 16.503 -7.326 -22.146 1.00 79.50 268 ALA A C 1
ATOM 2131 O O . ALA A 1 268 ? 15.682 -6.434 -22.323 1.00 79.50 268 ALA A O 1
ATOM 2132 N N . LEU A 1 269 ? 17.689 -7.087 -21.574 1.00 83.94 269 LEU A N 1
ATOM 2133 C CA . LEU A 1 269 ? 18.150 -5.772 -21.114 1.00 83.94 269 LEU A CA 1
ATOM 2134 C C . LEU A 1 269 ? 18.918 -4.976 -22.176 1.00 83.94 269 LEU A C 1
ATOM 2136 O O . LEU A 1 269 ? 19.289 -3.826 -21.915 1.00 83.94 269 LEU A O 1
ATOM 2140 N N . GLN A 1 270 ? 19.155 -5.554 -23.355 1.00 80.56 270 GLN A N 1
ATOM 2141 C CA . GLN A 1 270 ? 19.865 -4.893 -24.446 1.00 80.56 270 GLN A CA 1
ATOM 2142 C C . GLN A 1 270 ? 19.235 -3.538 -24.825 1.00 80.56 270 GLN A C 1
ATOM 2144 O O . GLN A 1 270 ? 19.987 -2.567 -24.892 1.00 80.56 270 GLN A O 1
ATOM 2149 N N . PRO A 1 271 ? 17.893 -3.392 -24.933 1.00 84.69 271 PRO A N 1
ATOM 2150 C CA . PRO A 1 271 ? 17.279 -2.108 -25.285 1.00 84.69 271 PRO A CA 1
ATOM 2151 C C . PRO A 1 271 ? 17.612 -0.965 -24.312 1.00 84.69 271 PRO A C 1
ATOM 2153 O O . PRO A 1 271 ? 17.806 0.174 -24.730 1.00 84.69 271 PRO A O 1
ATOM 2156 N N . LEU A 1 272 ? 17.722 -1.263 -23.010 1.00 82.06 272 LEU A N 1
ATOM 2157 C CA . LEU A 1 272 ? 18.124 -0.280 -21.993 1.00 82.06 272 LEU A CA 1
ATOM 2158 C C . LEU A 1 272 ? 19.627 0.018 -22.050 1.00 82.06 272 LEU A C 1
ATOM 2160 O O . LEU A 1 272 ? 20.053 1.139 -21.776 1.00 82.06 272 LEU A O 1
ATOM 2164 N N . SER A 1 273 ? 20.431 -0.989 -22.393 1.00 71.88 273 SER A N 1
ATOM 2165 C CA . SER A 1 273 ? 21.890 -0.876 -22.458 1.00 71.88 273 SER A CA 1
ATOM 2166 C C . SER A 1 273 ? 22.344 -0.064 -23.674 1.00 71.88 273 SER A C 1
ATOM 2168 O O . SER A 1 273 ? 23.230 0.780 -23.545 1.00 71.88 273 SER A O 1
ATOM 2170 N N . ASP A 1 274 ? 21.705 -0.258 -24.829 1.00 74.00 274 ASP A N 1
ATOM 2171 C CA . ASP A 1 274 ? 22.000 0.474 -26.066 1.00 74.00 274 ASP A CA 1
ATOM 2172 C C . ASP A 1 274 ? 21.653 1.963 -25.938 1.00 74.00 274 ASP A C 1
ATOM 2174 O O . ASP A 1 274 ? 22.427 2.832 -26.352 1.00 74.00 274 ASP A O 1
ATOM 2178 N N . ALA A 1 275 ? 20.528 2.267 -25.282 1.00 69.25 275 ALA A N 1
ATOM 2179 C CA . ALA A 1 275 ? 20.144 3.637 -24.959 1.00 69.25 275 ALA A CA 1
ATOM 2180 C C . ALA A 1 275 ? 21.204 4.344 -24.088 1.00 69.25 275 ALA A C 1
ATOM 2182 O O . ALA A 1 275 ? 21.522 5.505 -24.334 1.00 69.25 275 ALA A O 1
ATOM 2183 N N . GLU A 1 276 ? 21.821 3.654 -23.122 1.00 64.94 276 GLU A N 1
ATOM 2184 C CA . GLU A 1 276 ? 22.906 4.208 -22.291 1.00 64.94 276 GLU A CA 1
ATOM 2185 C C . GLU A 1 276 ? 24.241 4.351 -23.042 1.00 64.94 276 GLU A C 1
ATOM 2187 O O . GLU A 1 276 ? 24.968 5.325 -22.823 1.00 64.94 276 GLU A O 1
ATOM 2192 N N . ALA A 1 277 ? 24.574 3.406 -23.930 1.00 58.91 277 ALA A N 1
ATOM 2193 C CA . ALA A 1 277 ? 25.815 3.426 -24.710 1.00 58.91 277 ALA A CA 1
ATOM 2194 C C . ALA A 1 277 ? 25.880 4.637 -25.656 1.00 58.91 277 ALA A C 1
ATOM 2196 O O . ALA A 1 277 ? 26.936 5.257 -25.790 1.00 58.91 277 ALA A O 1
ATOM 2197 N N . SER A 1 278 ? 24.737 5.041 -26.223 1.00 56.97 278 SER A N 1
ATOM 2198 C CA . SER A 1 278 ? 24.620 6.259 -27.041 1.00 56.97 278 SER A CA 1
ATOM 2199 C C . SER A 1 278 ? 24.946 7.564 -26.292 1.00 56.97 278 SER A C 1
ATOM 2201 O O . SER A 1 278 ? 25.224 8.581 -26.923 1.00 56.97 278 SER A O 1
ATOM 2203 N N . ILE A 1 279 ? 24.968 7.530 -24.952 1.00 51.19 279 ILE A N 1
ATOM 2204 C CA . ILE A 1 279 ? 25.199 8.688 -24.072 1.00 51.19 279 ILE A CA 1
ATOM 2205 C C . ILE A 1 279 ? 26.604 8.620 -23.417 1.00 51.19 279 ILE A C 1
ATOM 2207 O O . ILE A 1 279 ? 26.982 9.504 -22.653 1.00 51.19 279 ILE A O 1
ATOM 2211 N N . GLY A 1 280 ? 27.419 7.595 -23.716 1.00 47.81 280 GLY A N 1
ATOM 2212 C CA . GLY A 1 280 ? 28.794 7.463 -23.200 1.00 47.81 280 GLY A CA 1
ATOM 2213 C C . GLY A 1 280 ? 28.888 7.096 -21.710 1.00 47.81 280 GLY A C 1
ATOM 2214 O O . GLY A 1 280 ? 29.845 7.464 -21.030 1.00 47.81 280 GLY A O 1
ATOM 2215 N N . SER A 1 281 ? 27.881 6.402 -21.172 1.00 50.09 281 SER A N 1
ATOM 2216 C CA . SER A 1 281 ? 27.736 6.123 -19.737 1.00 50.09 281 SER A CA 1
ATOM 2217 C C . SER A 1 281 ? 28.399 4.795 -19.304 1.00 50.09 281 SER A C 1
ATOM 2219 O O . SER A 1 281 ? 28.179 3.766 -19.947 1.00 50.09 281 SER A O 1
ATOM 2221 N N . PRO A 1 282 ? 29.118 4.736 -18.157 1.00 51.22 282 PRO A N 1
ATOM 2222 C CA . PRO A 1 282 ? 29.776 3.524 -17.622 1.00 51.22 282 PRO A CA 1
ATOM 2223 C C . PRO A 1 282 ? 28.806 2.427 -17.118 1.00 51.22 282 PRO A C 1
ATOM 2225 O O . PRO A 1 282 ? 29.177 1.524 -16.369 1.00 51.22 282 PRO A O 1
ATOM 2228 N N . LEU A 1 283 ? 27.523 2.518 -17.471 1.00 51.78 283 LEU A N 1
ATOM 2229 C CA . LEU A 1 283 ? 26.469 1.583 -17.081 1.00 51.78 283 LEU A CA 1
ATOM 2230 C C . LEU A 1 283 ? 26.396 0.329 -17.953 1.00 51.78 283 LEU A C 1
ATOM 2232 O O . LEU A 1 283 ? 26.054 -0.737 -17.431 1.00 51.78 283 LEU A O 1
ATOM 2236 N N . ALA A 1 284 ? 26.769 0.443 -19.231 1.00 51.94 284 ALA A N 1
ATOM 2237 C CA . ALA A 1 284 ? 26.814 -0.682 -20.164 1.00 51.94 284 ALA A CA 1
ATOM 2238 C C . ALA A 1 284 ? 27.753 -1.797 -19.656 1.00 51.94 284 ALA A C 1
ATOM 2240 O O . ALA A 1 284 ? 27.404 -2.976 -19.683 1.00 51.94 284 ALA A O 1
ATOM 2241 N N . GLU A 1 285 ? 28.890 -1.427 -19.059 1.00 52.09 285 GLU A N 1
ATOM 2242 C CA . GLU A 1 285 ? 29.845 -2.375 -18.467 1.00 52.09 285 GLU A CA 1
ATOM 2243 C C . GLU A 1 285 ? 29.289 -3.090 -17.221 1.00 52.09 285 GLU A C 1
ATOM 2245 O O . GLU A 1 285 ? 29.576 -4.266 -16.988 1.00 52.09 285 GLU A O 1
ATOM 2250 N N . TYR A 1 286 ? 28.442 -2.427 -16.423 1.00 54.12 286 TYR A N 1
ATOM 2251 C CA . TYR A 1 286 ? 27.872 -3.009 -15.200 1.00 54.12 286 TYR A CA 1
ATOM 2252 C C . TYR A 1 286 ? 26.806 -4.076 -15.495 1.00 54.12 286 TYR A C 1
ATOM 2254 O O . TYR A 1 286 ? 26.753 -5.101 -14.806 1.00 54.12 286 TYR A O 1
ATOM 2262 N N . ALA A 1 287 ? 25.965 -3.861 -16.514 1.00 52.56 287 ALA A N 1
ATOM 2263 C CA . ALA A 1 287 ? 24.954 -4.832 -16.937 1.00 52.56 287 ALA A CA 1
ATOM 2264 C C . ALA A 1 287 ? 25.604 -6.112 -17.486 1.00 52.56 287 ALA A C 1
ATOM 2266 O O . ALA A 1 287 ? 25.198 -7.214 -17.104 1.00 52.56 287 ALA A O 1
ATOM 2267 N N . VAL A 1 288 ? 26.668 -5.966 -18.285 1.00 52.62 288 VAL A N 1
ATOM 2268 C CA . VAL A 1 288 ? 27.444 -7.070 -18.872 1.00 52.62 288 VAL A CA 1
ATOM 2269 C C . VAL A 1 288 ? 28.223 -7.850 -17.801 1.00 52.62 288 VAL A C 1
ATOM 2271 O O . VAL A 1 288 ? 28.110 -9.073 -17.717 1.00 52.62 288 VAL A O 1
ATOM 2274 N N . CYS A 1 289 ? 28.942 -7.175 -16.898 1.00 48.75 289 CYS A N 1
ATOM 2275 C CA . CYS A 1 289 ? 29.744 -7.849 -15.865 1.00 48.75 289 CYS A CA 1
ATOM 2276 C C . CYS A 1 289 ? 28.898 -8.604 -14.820 1.00 48.75 289 CYS A C 1
ATOM 2278 O O . CYS A 1 289 ? 29.318 -9.641 -14.291 1.00 48.75 289 CYS A O 1
ATOM 2280 N N . ARG A 1 290 ? 27.687 -8.118 -14.508 1.00 49.75 290 ARG A N 1
ATOM 2281 C CA . ARG A 1 290 ? 26.833 -8.720 -13.468 1.00 49.75 290 ARG A CA 1
ATOM 2282 C C . ARG A 1 290 ? 25.930 -9.848 -13.978 1.00 49.75 290 ARG A C 1
ATOM 2284 O O . ARG A 1 290 ? 25.599 -10.750 -13.209 1.00 49.75 290 ARG A O 1
ATOM 2291 N N . THR A 1 291 ? 25.552 -9.832 -15.256 1.00 50.69 291 THR A N 1
ATOM 2292 C CA . THR A 1 291 ? 24.831 -10.953 -15.891 1.00 50.69 291 THR A CA 1
ATOM 2293 C C . THR A 1 291 ? 25.741 -12.158 -16.106 1.00 50.69 291 THR A C 1
ATOM 2295 O O . THR A 1 291 ? 25.326 -13.289 -15.855 1.00 50.69 291 THR A O 1
ATOM 2298 N N . LEU A 1 292 ? 27.010 -11.935 -16.463 1.00 45.84 292 LEU A N 1
ATOM 2299 C CA . LEU A 1 292 ? 27.994 -13.009 -16.629 1.00 45.84 292 LEU A CA 1
ATOM 2300 C C . LEU A 1 292 ? 28.300 -13.766 -15.323 1.00 45.84 292 LEU A C 1
ATOM 2302 O O . LEU A 1 292 ? 28.584 -14.962 -15.360 1.00 45.84 292 LEU A O 1
ATOM 2306 N N . SER A 1 293 ? 28.167 -13.117 -14.164 1.00 43.97 293 SER A N 1
ATOM 2307 C CA . SER A 1 293 ? 28.445 -13.713 -12.848 1.00 43.97 293 SER A CA 1
ATOM 2308 C C . SER A 1 293 ? 27.260 -14.472 -12.221 1.00 43.97 293 SER A C 1
ATOM 2310 O O . SER A 1 293 ? 27.452 -15.196 -11.246 1.00 43.97 293 SER A O 1
ATOM 2312 N N . ARG A 1 294 ? 26.042 -14.375 -12.780 1.00 45.94 294 ARG A N 1
ATOM 2313 C CA . ARG A 1 294 ? 24.813 -15.020 -12.259 1.00 45.94 294 ARG A CA 1
ATOM 2314 C C . ARG A 1 294 ? 24.258 -16.145 -13.142 1.00 45.94 294 ARG A C 1
ATOM 2316 O O . ARG A 1 294 ? 23.085 -16.481 -13.041 1.00 45.94 294 ARG A O 1
ATOM 2323 N N . LYS A 1 295 ? 25.097 -16.799 -13.953 1.00 43.22 295 LYS A N 1
ATOM 2324 C CA . LYS A 1 295 ? 24.746 -17.949 -14.822 1.00 43.22 295 LYS A CA 1
ATOM 2325 C C . LYS A 1 295 ? 24.273 -19.235 -14.100 1.00 43.22 295 LYS A C 1
ATOM 2327 O O . LYS A 1 295 ? 24.375 -20.332 -14.641 1.00 43.22 295 LYS A O 1
ATOM 2332 N N . ARG A 1 296 ? 23.720 -19.135 -12.893 1.00 41.00 296 ARG A N 1
ATOM 2333 C CA . ARG A 1 296 ? 22.937 -20.193 -12.257 1.00 41.00 296 ARG A CA 1
ATOM 2334 C C . ARG A 1 296 ? 21.674 -19.558 -11.689 1.00 41.00 296 ARG A C 1
ATOM 2336 O O . ARG A 1 296 ? 21.774 -18.731 -10.788 1.00 41.00 296 ARG A O 1
ATOM 2343 N N . THR A 1 297 ? 20.527 -20.030 -12.176 1.00 42.19 297 THR A N 1
ATOM 2344 C CA . THR A 1 297 ? 19.146 -19.897 -11.663 1.00 42.19 297 THR A CA 1
ATOM 2345 C C . THR A 1 297 ? 18.209 -18.998 -12.490 1.00 42.19 297 THR A C 1
ATOM 2347 O O . THR A 1 297 ? 18.341 -17.781 -12.482 1.00 42.19 297 THR A O 1
ATOM 2350 N N . LEU A 1 298 ? 17.266 -19.676 -13.167 1.00 43.47 298 LEU A N 1
ATOM 2351 C CA . LEU A 1 298 ? 15.987 -19.238 -13.758 1.00 43.47 298 LEU A CA 1
ATOM 2352 C C . LEU A 1 298 ? 16.002 -17.910 -14.530 1.00 43.47 298 LEU A C 1
ATOM 2354 O O . LEU A 1 298 ? 15.838 -16.831 -13.971 1.00 43.47 298 LEU A O 1
ATOM 2358 N N . VAL A 1 299 ? 16.149 -18.027 -15.850 1.00 50.34 299 VAL A N 1
ATOM 2359 C CA . VAL A 1 299 ? 16.080 -16.909 -16.794 1.00 50.34 299 VAL A CA 1
ATOM 2360 C C . VAL A 1 299 ? 14.646 -16.795 -17.306 1.00 50.34 299 VAL A C 1
ATOM 2362 O O . VAL A 1 299 ? 14.163 -17.724 -17.952 1.00 50.34 299 VAL A O 1
ATOM 2365 N N . LYS A 1 300 ? 13.975 -15.664 -17.059 1.00 48.56 300 LYS A N 1
ATOM 2366 C CA . LYS A 1 300 ? 12.802 -15.286 -17.858 1.00 48.56 300 LYS A CA 1
ATOM 2367 C C . LYS A 1 300 ? 13.332 -14.827 -19.222 1.00 48.56 300 LYS A C 1
ATOM 2369 O O . LYS A 1 300 ? 13.935 -13.760 -19.339 1.00 48.56 300 LYS A O 1
ATOM 2374 N N . THR A 1 301 ? 13.201 -15.681 -20.232 1.00 42.75 301 THR A N 1
ATOM 2375 C CA . THR A 1 301 ? 13.346 -15.317 -21.646 1.00 42.75 301 THR A CA 1
ATOM 2376 C C . THR A 1 301 ? 11.972 -14.924 -22.157 1.00 42.75 301 THR A C 1
ATOM 2378 O O . THR A 1 301 ? 11.110 -15.791 -22.288 1.00 42.75 301 THR A O 1
ATOM 2381 N N . LEU A 1 302 ? 11.775 -13.636 -22.409 1.00 46.03 302 LEU A N 1
ATOM 2382 C CA . LEU A 1 302 ? 10.719 -13.146 -23.286 1.00 46.03 302 LEU A CA 1
ATOM 2383 C C . LEU A 1 302 ? 11.390 -12.459 -24.463 1.00 46.03 302 LEU A C 1
ATOM 2385 O O . LEU A 1 302 ? 12.335 -11.678 -24.194 1.00 46.03 302 LEU A O 1
#

Radius of gyration: 24.27 Å; chains: 1; bounding box: 51×37×72 Å

pLDDT: mean 72.31, std 19.0, range [30.08, 95.62]

Sequence (302 aa):
MLHLIEGVALVWLLVLRYKLGREDNAPLRDAMSRLYRYAVDGVLPAPPRTTRRRWLMAEALFSLTRHLSLLSVDERRQLGHRCSLIYHLLKDAEHSDGVAQSEALQLLSVIPLDDKSVERLARTVPAEPMGQLYRMLILIVYSPDRVTEIIDSDGLHLSGYLVPRLVARLEECRVVLPVRSLLATGALLPSLVALRVVARYELGDYWEEVFEALQSPHREVRMAAIKTLAVLGVTIDRRVVEATAAMSVAERREVLRIFLREGYSAMALQPLSDAEASIGSPLAEYAVCRTLSRKRTLVKTL